Protein AF-K1YNL6-F1 (afdb_monomer_lite)

pLDDT: mean 72.02, std 17.26, range [32.19, 94.19]

Structure (mmCIF, N/CA/C/O backbone):
data_AF-K1YNL6-F1
#
_entry.id   AF-K1YNL6-F1
#
loop_
_atom_site.group_PDB
_atom_site.id
_atom_site.type_symbol
_atom_site.label_atom_id
_atom_site.label_alt_id
_atom_site.label_comp_id
_atom_site.label_asym_id
_atom_site.label_entity_id
_atom_site.label_seq_id
_atom_site.pdbx_PDB_ins_code
_atom_site.Cartn_x
_atom_site.Cartn_y
_atom_site.Cartn_z
_atom_site.occupancy
_atom_site.B_iso_or_equiv
_atom_site.auth_seq_id
_atom_site.auth_comp_id
_atom_site.auth_asym_id
_atom_site.auth_atom_id
_atom_site.pdbx_PDB_model_num
ATOM 1 N N . MET A 1 1 ? -36.267 8.708 81.535 1.00 55.34 1 MET A N 1
ATOM 2 C CA . MET A 1 1 ? -36.491 9.264 80.170 1.00 55.34 1 MET A CA 1
ATOM 3 C C . MET A 1 1 ? -35.240 9.442 79.281 1.00 55.34 1 MET A C 1
ATOM 5 O O . MET A 1 1 ? -35.407 9.469 78.069 1.00 55.34 1 MET A O 1
ATOM 9 N N . LYS A 1 2 ? -33.990 9.514 79.787 1.00 53.16 2 LYS A N 1
ATOM 10 C CA . LYS A 1 2 ? -32.785 9.765 78.945 1.00 53.16 2 LYS A CA 1
ATOM 11 C C . LYS A 1 2 ? -32.424 8.656 77.925 1.00 53.16 2 LYS A C 1
ATOM 13 O O . LYS A 1 2 ? -31.865 8.966 76.876 1.00 53.16 2 LYS A O 1
ATOM 18 N N . LYS A 1 3 ? -32.773 7.386 78.183 1.00 55.97 3 LYS A N 1
ATOM 19 C CA . LYS A 1 3 ? -32.445 6.229 77.311 1.00 55.97 3 LYS A CA 1
ATOM 20 C C . LYS A 1 3 ? -33.119 6.298 75.924 1.00 55.97 3 LYS A C 1
ATOM 22 O O . LYS A 1 3 ? -32.476 6.003 74.923 1.00 55.97 3 LYS A O 1
ATOM 27 N N . ASN A 1 4 ? -34.359 6.796 75.849 1.00 62.19 4 ASN A N 1
ATOM 28 C CA . ASN A 1 4 ? -35.110 6.912 74.588 1.00 62.19 4 ASN A CA 1
ATOM 29 C C . ASN A 1 4 ? -34.565 7.989 73.638 1.00 62.19 4 ASN A C 1
ATOM 31 O O . ASN A 1 4 ? -34.618 7.812 72.424 1.00 62.19 4 ASN A O 1
ATOM 35 N N . LYS A 1 5 ? -33.992 9.083 74.161 1.00 64.56 5 LYS A N 1
ATOM 36 C CA . LYS A 1 5 ? -33.363 10.123 73.325 1.00 64.56 5 LYS A CA 1
ATOM 37 C C . LYS A 1 5 ? -32.097 9.603 72.634 1.00 64.56 5 LYS A C 1
ATOM 39 O O . LYS A 1 5 ? -31.902 9.856 71.453 1.00 64.56 5 LYS A O 1
ATOM 44 N N . LYS A 1 6 ? -31.275 8.821 73.346 1.00 71.19 6 LYS A N 1
ATOM 45 C CA . LYS A 1 6 ? -30.021 8.255 72.815 1.00 71.19 6 LYS A CA 1
ATOM 46 C C . LYS A 1 6 ? -30.272 7.242 71.689 1.00 71.19 6 LYS A C 1
ATOM 48 O O . LYS A 1 6 ? -29.549 7.247 70.700 1.00 71.19 6 LYS A O 1
ATOM 53 N N . ASN A 1 7 ? -31.318 6.422 71.811 1.00 72.75 7 ASN A N 1
ATOM 54 C CA . ASN A 1 7 ? -31.692 5.453 70.775 1.00 72.75 7 ASN A CA 1
ATOM 55 C C . ASN A 1 7 ? -32.293 6.122 69.531 1.00 72.75 7 ASN A C 1
ATOM 57 O O . ASN A 1 7 ? -31.976 5.708 68.421 1.00 72.75 7 ASN A O 1
ATOM 61 N N . LYS A 1 8 ? -33.085 7.193 69.695 1.00 72.75 8 LYS A N 1
ATOM 62 C CA . LYS A 1 8 ? -33.591 7.986 68.560 1.00 72.75 8 LYS A CA 1
ATOM 63 C C . LYS A 1 8 ? -32.467 8.642 67.759 1.00 72.75 8 LYS A C 1
ATOM 65 O O . LYS A 1 8 ? -32.498 8.588 66.538 1.00 72.75 8 LYS A O 1
ATOM 70 N N . ILE A 1 9 ? -31.460 9.200 68.438 1.00 79.31 9 ILE A N 1
ATOM 71 C CA . ILE A 1 9 ? -30.296 9.803 67.771 1.00 79.31 9 ILE A CA 1
ATOM 72 C C . ILE A 1 9 ? -29.542 8.745 66.962 1.00 79.31 9 ILE A C 1
ATOM 74 O O . ILE A 1 9 ? -29.290 8.975 65.789 1.00 79.31 9 ILE A O 1
ATOM 78 N N . LYS A 1 10 ? -29.263 7.570 67.549 1.00 79.06 10 LYS A N 1
ATOM 79 C CA . LYS A 1 10 ? -28.587 6.460 66.853 1.00 79.06 10 LYS A CA 1
ATOM 80 C C . LYS A 1 10 ? -29.361 5.950 65.635 1.00 79.06 10 LYS A C 1
ATOM 82 O O . LYS A 1 10 ? -28.752 5.656 64.616 1.00 79.06 10 LYS A O 1
ATOM 87 N N . ALA A 1 11 ? -30.685 5.841 65.738 1.00 80.19 11 ALA A N 1
ATOM 88 C CA . ALA A 1 11 ? -31.527 5.427 64.617 1.00 80.19 11 ALA A CA 1
ATOM 89 C C . ALA A 1 11 ? -31.506 6.461 63.481 1.00 80.19 11 ALA A C 1
ATOM 91 O O . ALA A 1 11 ? -31.412 6.087 62.318 1.00 80.19 11 ALA A O 1
ATOM 92 N N . PHE A 1 12 ? -31.523 7.753 63.817 1.00 84.94 12 PHE A N 1
ATOM 93 C CA . PHE A 1 12 ? -31.420 8.832 62.836 1.00 84.94 12 PHE A CA 1
ATOM 94 C C . PHE A 1 12 ? -30.061 8.828 62.118 1.00 84.94 12 PHE A C 1
ATOM 96 O O . PHE A 1 12 ? -30.024 8.857 60.893 1.00 84.94 12 PHE A O 1
ATOM 103 N N . THR A 1 13 ? -28.955 8.662 62.858 1.00 87.69 13 THR A N 1
ATOM 104 C CA . THR A 1 13 ? -27.609 8.563 62.254 1.00 87.69 13 THR A CA 1
ATOM 105 C C . THR A 1 13 ? -27.465 7.323 61.373 1.00 87.69 13 THR A C 1
ATOM 107 O O . THR A 1 13 ? -26.790 7.368 60.350 1.00 87.69 13 THR A O 1
ATOM 110 N N . LEU A 1 14 ? -28.105 6.209 61.745 1.00 88.19 14 LEU A N 1
ATOM 111 C CA . LEU A 1 14 ? -28.111 4.993 60.931 1.00 88.19 14 LEU A CA 1
ATOM 112 C C . LEU A 1 14 ? -28.848 5.210 59.601 1.00 88.19 14 LEU A C 1
ATOM 114 O O . LEU A 1 14 ? -28.370 4.762 58.562 1.00 88.19 14 LEU A O 1
ATOM 118 N N . ILE A 1 15 ? -29.982 5.914 59.623 1.00 90.62 15 ILE A N 1
ATOM 119 C CA . ILE A 1 15 ? -30.746 6.243 58.413 1.00 90.62 15 ILE A CA 1
ATOM 120 C C . ILE A 1 15 ? -29.933 7.167 57.498 1.00 90.62 15 ILE A C 1
ATOM 122 O O . ILE A 1 15 ? -29.831 6.884 56.306 1.00 90.62 15 ILE A O 1
ATOM 126 N N . GLU A 1 16 ? -29.302 8.214 58.037 1.00 89.44 16 GLU A N 1
ATOM 127 C CA . GLU A 1 16 ? -28.423 9.103 57.259 1.00 89.44 16 GLU A CA 1
ATOM 128 C C . GLU A 1 16 ? -27.245 8.349 56.636 1.00 89.44 16 GLU A C 1
ATOM 130 O O . GLU A 1 16 ? -26.916 8.568 55.469 1.00 89.44 16 GLU A O 1
ATOM 135 N N . LEU A 1 17 ? -26.640 7.415 57.377 1.00 92.00 17 LEU A N 1
ATOM 136 C CA . LEU A 1 17 ? -25.549 6.589 56.869 1.00 92.00 17 LEU A CA 1
ATOM 137 C C . LEU A 1 17 ? -26.012 5.702 55.705 1.00 92.00 17 LEU A C 1
ATOM 139 O O . LEU A 1 17 ? -25.355 5.669 54.666 1.00 92.00 17 LEU A O 1
ATOM 143 N N . ILE A 1 18 ? -27.152 5.019 55.847 1.00 92.81 18 ILE A N 1
ATOM 144 C CA . ILE A 1 18 ? -27.717 4.167 54.789 1.00 92.81 18 ILE A CA 1
ATOM 145 C C . ILE A 1 18 ? -28.046 5.000 53.547 1.00 92.81 18 ILE A C 1
ATOM 147 O O . ILE A 1 18 ? -27.732 4.589 52.428 1.00 92.81 18 ILE A O 1
ATOM 151 N N . LEU A 1 19 ? -28.634 6.183 53.733 1.00 93.44 19 LEU A N 1
ATOM 152 C CA . LEU A 1 19 ? -28.977 7.085 52.637 1.00 93.44 19 LEU A CA 1
ATOM 153 C C . LEU A 1 19 ? -27.718 7.564 51.900 1.00 93.44 19 LEU A C 1
ATOM 155 O O . LEU A 1 19 ? -27.659 7.518 50.673 1.00 93.44 19 LEU A O 1
ATOM 159 N N . THR A 1 20 ? -26.679 7.927 52.652 1.00 92.56 20 THR A N 1
ATOM 160 C CA . THR A 1 20 ? -25.385 8.360 52.109 1.00 92.56 20 THR A CA 1
ATOM 161 C C . THR A 1 20 ? -24.720 7.244 51.306 1.00 92.56 20 THR A C 1
ATOM 163 O O . THR A 1 20 ? -24.346 7.453 50.154 1.00 92.56 20 THR A O 1
ATOM 166 N N . VAL A 1 21 ? -24.634 6.031 51.864 1.00 93.25 21 VAL A N 1
ATOM 167 C CA . VAL A 1 21 ? -24.068 4.863 51.166 1.00 93.25 21 VAL A CA 1
ATOM 168 C C . VAL A 1 21 ? -24.854 4.551 49.892 1.00 93.25 21 VAL A C 1
ATOM 170 O O . VAL A 1 21 ? -24.250 4.292 48.854 1.00 93.25 21 VAL A O 1
ATOM 173 N N . SER A 1 22 ? -26.185 4.643 49.933 1.00 90.69 22 SER A N 1
ATOM 174 C CA . SER A 1 22 ? -27.040 4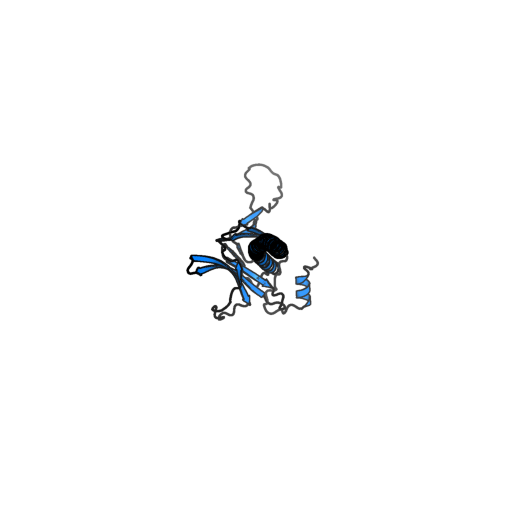.389 48.766 1.00 90.69 22 SER A CA 1
ATOM 175 C C . SER A 1 22 ? -26.755 5.369 47.624 1.00 90.69 22 SER A C 1
ATOM 177 O O . SER A 1 22 ? -26.610 4.950 46.476 1.00 90.69 22 SER A O 1
ATOM 179 N N . ILE A 1 23 ? -26.597 6.660 47.935 1.00 92.31 23 ILE A N 1
ATOM 180 C CA . ILE A 1 23 ? -26.229 7.684 46.945 1.00 92.31 23 ILE A CA 1
ATOM 181 C C . ILE A 1 23 ? -24.838 7.394 46.369 1.00 92.31 23 ILE A C 1
ATOM 183 O O . ILE A 1 23 ? -24.663 7.396 45.149 1.00 92.31 23 ILE A O 1
ATOM 187 N N . PHE A 1 24 ? -23.855 7.086 47.221 1.00 92.19 24 PHE A N 1
ATOM 188 C CA . PHE A 1 24 ? -22.495 6.786 46.769 1.00 92.19 24 PHE A CA 1
ATOM 189 C C . PHE A 1 24 ? -22.422 5.554 45.862 1.00 92.19 24 PHE A C 1
ATOM 191 O O . PHE A 1 24 ? -21.662 5.573 44.898 1.00 92.19 24 PHE A O 1
ATOM 198 N N . VAL A 1 25 ? -23.223 4.514 46.108 1.00 94.19 25 VAL A N 1
ATOM 199 C CA . VAL A 1 25 ? -23.273 3.322 45.243 1.00 94.19 25 VAL A CA 1
ATOM 200 C C . VAL A 1 25 ? -23.783 3.671 43.843 1.00 94.19 25 VAL A C 1
ATOM 202 O O . VAL A 1 25 ? -23.197 3.232 42.852 1.00 94.19 25 VAL A O 1
ATOM 205 N N . VAL A 1 26 ? -24.829 4.496 43.740 1.00 91.44 26 VAL A N 1
ATOM 206 C CA . VAL A 1 26 ? -25.361 4.938 42.440 1.00 91.44 26 VAL A CA 1
ATOM 207 C C . VAL A 1 26 ? -24.325 5.776 41.691 1.00 91.44 26 VAL A C 1
ATOM 209 O O . VAL A 1 26 ? -24.063 5.517 40.516 1.00 91.44 26 VAL A O 1
ATOM 212 N N . VAL A 1 27 ? -23.685 6.732 42.372 1.00 89.12 27 VAL A N 1
ATOM 213 C CA . VAL A 1 27 ? -22.640 7.581 41.777 1.00 89.12 27 VAL A CA 1
ATOM 214 C C . VAL A 1 27 ? -21.434 6.747 41.337 1.00 89.12 27 VAL A C 1
ATOM 216 O O . VAL A 1 27 ? -20.957 6.906 40.214 1.00 89.12 27 VAL A O 1
ATOM 219 N N . ALA A 1 28 ? -20.967 5.818 42.171 1.00 89.31 28 ALA A N 1
ATOM 220 C CA . ALA A 1 28 ? -19.853 4.933 41.843 1.00 89.31 28 ALA A CA 1
ATOM 221 C C . ALA A 1 28 ? -20.173 4.029 40.642 1.00 89.31 28 ALA A C 1
ATOM 223 O O . ALA A 1 28 ? -19.332 3.864 39.760 1.00 89.31 28 ALA A O 1
ATOM 224 N N . SER A 1 29 ? -21.396 3.497 40.568 1.00 88.81 29 SER A N 1
ATOM 225 C CA . SER A 1 29 ? -21.863 2.696 39.430 1.00 88.81 29 SER A CA 1
ATOM 226 C C . SER A 1 29 ? -21.928 3.519 38.138 1.00 88.81 29 SER A C 1
ATOM 228 O O . SER A 1 29 ? -21.457 3.076 37.088 1.00 88.81 29 SER A O 1
ATOM 230 N N . ALA A 1 30 ? -22.433 4.754 38.210 1.00 84.44 30 ALA A N 1
ATOM 231 C CA . ALA A 1 30 ? -22.472 5.668 37.071 1.00 84.44 30 ALA A CA 1
ATOM 232 C C . ALA A 1 30 ? -21.060 6.019 36.571 1.00 84.44 30 ALA A C 1
ATOM 234 O O . ALA A 1 30 ? -20.796 5.933 35.370 1.00 84.44 30 ALA A O 1
ATOM 235 N N . LEU A 1 31 ? -20.136 6.337 37.484 1.00 83.12 31 LEU A N 1
ATOM 236 C CA . LEU A 1 31 ? -18.732 6.593 37.155 1.00 83.12 31 LEU A CA 1
ATOM 237 C C . LEU A 1 31 ? -18.074 5.362 36.526 1.00 83.12 31 LEU A C 1
ATOM 239 O O . LEU A 1 31 ? -17.441 5.472 35.477 1.00 83.12 31 LEU A O 1
ATOM 243 N N . TYR A 1 32 ? -18.264 4.182 37.117 1.00 88.50 32 TYR A N 1
ATOM 244 C CA . TYR A 1 32 ? -17.724 2.933 36.584 1.00 88.50 32 TYR A CA 1
ATOM 245 C C . TYR A 1 32 ? -18.215 2.668 35.156 1.00 88.50 32 TYR A C 1
ATOM 247 O O . TYR A 1 32 ? -17.407 2.407 34.262 1.00 88.50 32 TYR A O 1
ATOM 255 N N . ASN A 1 33 ? -19.520 2.807 34.910 1.00 85.62 33 ASN A N 1
ATOM 256 C CA . ASN A 1 33 ? -20.102 2.642 33.579 1.00 85.62 33 ASN A CA 1
ATOM 257 C C . ASN A 1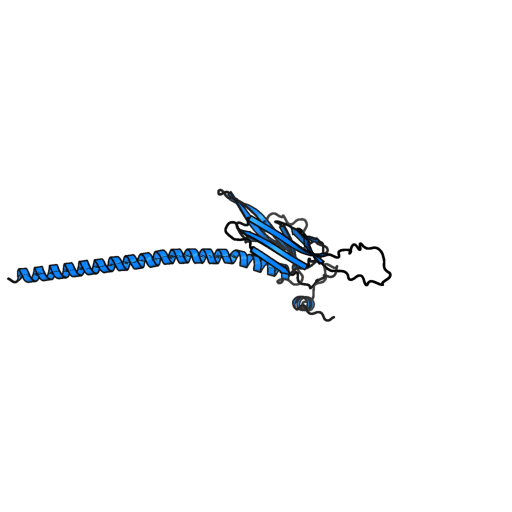 33 ? -19.583 3.680 32.580 1.00 85.62 33 ASN A C 1
ATOM 259 O O . ASN A 1 33 ? -19.321 3.333 31.425 1.00 85.62 33 ASN A O 1
ATOM 263 N N . PHE A 1 34 ? -19.386 4.927 33.013 1.00 81.38 34 PHE A N 1
ATOM 264 C CA . PHE A 1 34 ? -18.809 5.979 32.182 1.00 81.38 34 PHE A CA 1
ATOM 265 C C . PHE A 1 34 ? -17.379 5.630 31.750 1.00 81.38 34 PHE A C 1
ATOM 267 O O . PHE A 1 34 ? -17.080 5.640 30.556 1.00 81.38 34 PHE A O 1
ATOM 274 N N . PHE A 1 35 ? -16.511 5.222 32.682 1.00 80.62 35 PHE A N 1
ATOM 275 C CA . PHE A 1 35 ? -15.137 4.818 32.361 1.00 80.62 35 PHE A CA 1
ATOM 276 C C . PHE A 1 35 ? -15.074 3.536 31.529 1.00 80.62 35 PHE A C 1
ATOM 278 O O . PHE A 1 35 ? -14.287 3.448 30.584 1.00 80.62 35 PHE A O 1
ATOM 285 N N . TYR A 1 36 ? -15.913 2.545 31.833 1.00 84.75 36 TYR A N 1
ATOM 286 C CA . TYR A 1 36 ? -15.969 1.293 31.083 1.00 84.75 36 TYR A CA 1
ATOM 287 C C . TYR A 1 36 ? -16.408 1.521 29.630 1.00 84.75 36 TYR A C 1
ATOM 289 O O . TYR A 1 36 ? -15.780 1.020 28.691 1.00 84.75 36 TYR A O 1
ATOM 297 N N . THR A 1 37 ? -17.446 2.336 29.432 1.00 85.62 37 THR A N 1
ATOM 298 C CA . THR A 1 37 ? -17.934 2.718 28.100 1.00 85.62 37 THR A CA 1
ATOM 299 C C . THR A 1 37 ? -16.912 3.587 27.374 1.00 85.62 37 THR A C 1
ATOM 301 O O . THR A 1 37 ? -16.597 3.316 26.214 1.00 85.62 37 THR A O 1
ATOM 304 N N . GLY A 1 38 ? -16.315 4.561 28.068 1.00 78.69 38 GLY A N 1
ATOM 305 C CA . GLY A 1 38 ? -15.252 5.416 27.543 1.00 78.69 38 GLY A CA 1
ATOM 306 C C . GLY A 1 38 ? -14.050 4.613 27.048 1.00 78.69 38 GLY A C 1
ATOM 307 O O . GLY A 1 38 ? -13.605 4.812 25.921 1.00 78.69 38 GLY A O 1
ATOM 308 N N . LYS A 1 39 ? -13.588 3.616 27.814 1.00 82.50 39 LYS A N 1
ATOM 309 C CA . LYS A 1 39 ? -12.493 2.719 27.409 1.00 82.50 39 LYS A CA 1
ATOM 310 C C . LYS A 1 39 ? -12.833 1.912 26.153 1.00 82.50 39 LYS A C 1
ATOM 312 O O . LYS A 1 39 ? -11.983 1.759 25.278 1.00 82.50 39 LYS A O 1
ATOM 317 N N . LYS A 1 40 ? -14.069 1.413 26.027 1.00 79.31 40 LYS A N 1
ATOM 318 C CA . LYS A 1 40 ? -14.523 0.706 24.813 1.00 79.31 40 LYS A CA 1
ATOM 319 C C . LYS A 1 40 ? -14.595 1.624 23.594 1.00 79.31 40 LYS A C 1
ATOM 321 O O . LYS A 1 40 ? -14.243 1.204 22.496 1.00 79.31 40 LYS A O 1
ATOM 326 N N . VAL A 1 41 ? -15.067 2.857 23.763 1.00 74.81 41 VAL A N 1
ATOM 327 C CA . VAL A 1 41 ? -15.100 3.858 22.685 1.00 74.81 41 VAL A CA 1
ATOM 328 C C . VAL A 1 41 ? -13.680 4.234 22.267 1.00 74.81 41 VAL A C 1
ATOM 330 O O . VAL A 1 41 ? -13.380 4.189 21.079 1.00 74.81 41 VAL A O 1
ATOM 333 N N . TYR A 1 42 ? -12.794 4.500 23.228 1.00 74.38 42 TYR A N 1
ATOM 334 C CA . TYR A 1 42 ? -11.391 4.811 22.969 1.00 74.38 42 TYR A CA 1
ATOM 335 C C . TYR A 1 42 ? -10.691 3.692 22.191 1.00 74.38 42 TYR A C 1
ATOM 337 O O . TYR A 1 42 ? -10.078 3.960 21.164 1.00 74.38 42 TYR A O 1
ATOM 345 N N . LYS A 1 43 ? -10.862 2.429 22.605 1.00 75.25 43 LYS A N 1
ATOM 346 C CA . LYS A 1 43 ? -10.280 1.279 21.896 1.00 75.25 43 LYS A CA 1
ATOM 347 C C . LYS A 1 43 ? -10.775 1.178 20.447 1.00 75.25 43 LYS A C 1
ATOM 349 O O . LYS A 1 43 ? -9.978 0.950 19.546 1.00 75.25 43 LYS A O 1
ATOM 354 N N . ARG A 1 44 ? -12.073 1.412 20.207 1.00 70.00 44 ARG A N 1
ATOM 355 C CA . ARG A 1 44 ? -12.641 1.443 18.846 1.00 70.00 44 ARG A CA 1
ATOM 356 C C . ARG A 1 44 ? -12.081 2.592 18.007 1.00 70.00 44 ARG A C 1
ATOM 358 O O . ARG A 1 44 ? -11.801 2.387 16.833 1.00 70.00 44 ARG A O 1
ATOM 365 N N . LEU A 1 45 ? -11.906 3.777 18.593 1.00 70.31 45 LEU A N 1
ATOM 366 C CA . LEU A 1 45 ? -11.306 4.929 17.911 1.00 70.31 45 LEU A CA 1
ATOM 367 C C . LEU A 1 45 ? -9.827 4.694 17.587 1.00 70.31 45 LEU A C 1
ATOM 369 O O . LEU A 1 45 ? -9.381 5.047 16.500 1.00 70.31 45 LEU A O 1
ATOM 373 N N . GLU A 1 46 ? -9.078 4.061 18.488 1.00 72.62 46 GLU A N 1
ATOM 374 C CA . GLU A 1 46 ? -7.677 3.702 18.264 1.00 72.62 46 GLU A CA 1
ATOM 375 C C . GLU A 1 46 ? -7.535 2.655 17.147 1.00 72.62 46 GLU A C 1
ATOM 377 O O . GLU A 1 46 ? -6.701 2.803 16.254 1.00 72.62 46 GLU A O 1
ATOM 382 N N . GLU A 1 47 ? -8.380 1.620 17.148 1.00 69.19 47 GLU A N 1
ATOM 383 C CA . GLU A 1 47 ? -8.439 0.615 16.080 1.00 69.19 47 GLU A CA 1
ATOM 384 C C . GLU A 1 47 ? -8.854 1.239 14.739 1.00 69.19 47 GLU A C 1
ATOM 386 O O . GLU A 1 47 ? -8.258 0.927 13.709 1.00 69.19 47 GLU A O 1
ATOM 391 N N . PHE A 1 48 ? -9.815 2.167 14.742 1.00 61.72 48 PHE A N 1
ATOM 392 C CA . PHE A 1 48 ? -10.225 2.913 13.551 1.00 61.72 48 PHE A CA 1
ATOM 393 C C . PHE A 1 48 ? -9.095 3.806 13.012 1.00 61.72 48 PHE A C 1
ATOM 395 O O . PHE A 1 48 ? -8.812 3.793 11.814 1.00 61.72 48 PHE A O 1
ATOM 402 N N . GLY A 1 49 ? -8.390 4.523 13.893 1.00 60.25 49 GLY A N 1
ATOM 403 C CA . GLY A 1 49 ? -7.232 5.345 13.536 1.00 60.25 49 GLY A CA 1
ATOM 404 C C . GLY A 1 49 ? -6.084 4.520 12.951 1.00 60.25 49 GLY A C 1
ATOM 405 O O . GLY A 1 49 ? -5.532 4.884 11.913 1.00 60.25 49 GLY A O 1
ATOM 406 N N . LYS A 1 50 ? -5.775 3.361 13.549 1.00 61.56 50 LYS A N 1
ATOM 407 C CA . LYS A 1 50 ? -4.776 2.419 13.016 1.00 61.56 50 LYS A CA 1
ATOM 408 C C . LYS A 1 50 ? -5.188 1.871 11.651 1.00 61.56 50 LYS A C 1
ATOM 410 O O . LYS A 1 50 ? -4.383 1.923 10.725 1.00 61.56 50 LYS A O 1
ATOM 415 N N . LYS A 1 51 ? -6.442 1.434 11.486 1.00 58.34 51 LYS A N 1
ATOM 416 C CA . LYS A 1 51 ? -6.960 0.923 10.204 1.00 58.34 51 LYS A CA 1
ATOM 417 C C . LYS A 1 51 ? -6.914 1.978 9.094 1.00 58.34 51 LYS A C 1
ATOM 419 O O . LYS A 1 51 ? -6.537 1.641 7.974 1.00 58.34 51 LYS A O 1
ATOM 424 N N . ASN A 1 52 ? -7.227 3.243 9.378 1.00 63.81 52 ASN A N 1
ATOM 425 C CA . ASN A 1 52 ? -7.082 4.324 8.391 1.00 63.81 52 ASN A CA 1
ATOM 426 C C . ASN A 1 52 ? -5.621 4.727 8.142 1.00 63.81 52 ASN A C 1
ATOM 428 O O . ASN A 1 52 ? -5.309 5.242 7.071 1.00 63.81 52 ASN A O 1
ATOM 432 N N . SER A 1 53 ? -4.709 4.469 9.081 1.00 69.88 53 SER A N 1
ATOM 433 C CA . SER A 1 53 ? -3.283 4.743 8.884 1.00 69.88 53 SER A CA 1
ATOM 434 C C . SER A 1 53 ? -2.615 3.800 7.880 1.00 69.88 53 SER A C 1
ATOM 436 O O . SER A 1 53 ? -1.730 4.248 7.165 1.00 69.88 53 SER A O 1
ATOM 438 N N . GLU A 1 54 ? -3.038 2.533 7.771 1.00 78.88 54 GLU A N 1
ATOM 439 C CA . GLU A 1 54 ? -2.344 1.542 6.926 1.00 78.88 54 GLU A CA 1
ATOM 440 C C . GLU A 1 54 ? -2.461 1.868 5.430 1.00 78.88 54 GLU A C 1
ATOM 442 O O . GLU A 1 54 ? -1.450 1.933 4.736 1.00 78.88 54 GLU A O 1
ATOM 447 N N . ALA A 1 55 ? -3.677 2.151 4.954 1.00 78.69 55 ALA A N 1
ATOM 448 C CA . ALA A 1 55 ? -3.939 2.550 3.569 1.00 78.69 55 ALA A CA 1
ATOM 449 C C . ALA A 1 55 ? -3.240 3.861 3.194 1.00 78.69 55 ALA A C 1
ATOM 451 O O . ALA A 1 55 ? -2.571 3.951 2.166 1.00 78.69 55 ALA A O 1
ATOM 452 N N . ASN A 1 56 ? -3.322 4.859 4.076 1.00 79.50 56 ASN A N 1
ATOM 453 C CA . ASN A 1 56 ? -2.653 6.139 3.871 1.00 79.50 56 ASN A CA 1
ATOM 454 C C . ASN A 1 56 ? -1.125 6.005 3.896 1.00 79.50 56 ASN A C 1
ATOM 456 O O . ASN A 1 56 ? -0.444 6.628 3.085 1.00 79.50 56 ASN A O 1
ATOM 460 N N . ASN A 1 57 ? -0.577 5.180 4.791 1.00 84.62 57 ASN A N 1
ATOM 461 C CA . ASN A 1 57 ? 0.855 4.904 4.851 1.00 84.62 57 ASN A CA 1
ATOM 462 C C . ASN A 1 57 ? 1.329 4.175 3.589 1.00 84.62 57 ASN A C 1
ATOM 464 O O . ASN A 1 57 ? 2.330 4.568 2.995 1.00 84.62 57 ASN A O 1
ATOM 468 N N . PHE A 1 58 ? 0.583 3.161 3.140 1.00 88.12 58 PHE A N 1
ATOM 469 C CA . PHE A 1 58 ? 0.839 2.502 1.865 1.00 88.12 58 PHE A CA 1
ATOM 470 C C . PHE A 1 58 ? 0.848 3.514 0.716 1.00 88.12 58 PHE A C 1
ATOM 472 O O . PHE A 1 58 ? 1.828 3.569 -0.022 1.00 88.12 58 PHE A O 1
ATOM 479 N N . TYR A 1 59 ? -0.195 4.339 0.593 1.00 85.44 59 TYR A N 1
ATOM 480 C CA . TYR A 1 59 ? -0.307 5.314 -0.489 1.00 85.44 59 TYR A CA 1
ATOM 481 C C . TYR A 1 59 ? 0.838 6.327 -0.454 1.00 85.44 59 TYR A C 1
ATOM 483 O O . TYR A 1 59 ? 1.440 6.612 -1.485 1.00 85.44 59 TYR A O 1
ATOM 491 N N . TRP A 1 60 ? 1.204 6.820 0.730 1.00 84.19 60 TRP A N 1
ATOM 492 C CA . TRP A 1 60 ? 2.324 7.743 0.886 1.00 84.19 60 TRP A CA 1
ATOM 493 C C . TRP A 1 60 ? 3.662 7.116 0.465 1.00 84.19 60 TRP A C 1
ATOM 495 O O . TRP A 1 60 ? 4.437 7.746 -0.256 1.00 84.19 60 TRP A O 1
ATOM 505 N N . ILE A 1 61 ? 3.920 5.863 0.858 1.00 89.06 61 ILE A N 1
ATOM 506 C CA . ILE A 1 61 ? 5.124 5.118 0.455 1.00 89.06 61 ILE A CA 1
ATOM 507 C C . ILE A 1 61 ? 5.128 4.867 -1.058 1.00 89.06 61 ILE A C 1
ATOM 509 O O . ILE A 1 61 ? 6.139 5.109 -1.717 1.00 89.06 61 ILE A O 1
ATOM 513 N N . PHE A 1 62 ? 3.997 4.437 -1.613 1.00 89.75 62 PHE A N 1
ATOM 514 C CA . PHE A 1 62 ? 3.831 4.186 -3.041 1.00 89.75 62 PHE A CA 1
ATOM 515 C C . PHE A 1 62 ? 4.054 5.456 -3.871 1.00 89.75 62 PHE A C 1
ATOM 517 O O . PHE A 1 62 ? 4.873 5.458 -4.789 1.00 89.75 62 PHE A O 1
ATOM 524 N N . LYS A 1 63 ? 3.415 6.568 -3.490 1.00 86.06 63 LYS A N 1
ATOM 525 C CA . LYS A 1 63 ? 3.588 7.886 -4.116 1.00 86.06 63 LYS A CA 1
ATOM 526 C C . LYS A 1 63 ? 5.040 8.343 -4.073 1.00 86.06 63 LYS A C 1
ATOM 528 O O . LYS A 1 63 ? 5.569 8.821 -5.078 1.00 86.06 63 LYS A O 1
ATOM 533 N N . ARG A 1 64 ? 5.698 8.202 -2.918 1.00 86.56 64 ARG A N 1
ATOM 534 C CA . ARG A 1 64 ? 7.119 8.531 -2.758 1.00 86.56 64 ARG A CA 1
ATOM 535 C C . ARG A 1 64 ? 7.971 7.728 -3.736 1.00 86.56 64 ARG A C 1
ATOM 537 O O . ARG A 1 64 ? 8.863 8.292 -4.359 1.00 86.56 64 ARG A O 1
ATOM 544 N N . ASP A 1 65 ? 7.717 6.435 -3.873 1.00 89.44 65 ASP A N 1
ATOM 545 C CA . ASP A 1 65 ? 8.502 5.580 -4.757 1.00 89.44 65 ASP A CA 1
ATOM 546 C C . ASP A 1 65 ? 8.255 5.893 -6.242 1.00 89.44 65 ASP A C 1
ATOM 548 O O . ASP A 1 65 ? 9.223 6.027 -6.987 1.00 89.44 65 ASP A O 1
ATOM 552 N N . ILE A 1 66 ? 7.000 6.105 -6.662 1.00 86.06 66 ILE A N 1
ATOM 553 C CA . ILE A 1 66 ? 6.672 6.552 -8.032 1.00 86.06 66 ILE A CA 1
ATOM 554 C C . ILE A 1 66 ? 7.319 7.900 -8.347 1.00 86.06 66 ILE A C 1
ATOM 556 O O . ILE A 1 66 ? 7.808 8.115 -9.450 1.00 86.06 66 ILE A O 1
ATOM 560 N N . SER A 1 67 ? 7.360 8.815 -7.381 1.00 81.94 67 SER A N 1
ATOM 561 C CA . SER A 1 67 ? 7.954 10.140 -7.595 1.00 81.94 67 SER A CA 1
ATOM 562 C C . SER A 1 67 ? 9.465 10.083 -7.846 1.00 81.94 67 SER A C 1
ATOM 564 O O . SER A 1 67 ? 10.010 11.004 -8.444 1.00 81.94 67 SER A O 1
ATOM 566 N N . ASN A 1 68 ? 10.145 9.021 -7.398 1.00 83.00 68 ASN A N 1
ATOM 567 C CA . ASN A 1 68 ? 11.593 8.832 -7.564 1.00 83.00 68 ASN A CA 1
ATOM 568 C C . ASN A 1 68 ? 11.934 7.813 -8.658 1.00 83.00 68 ASN A C 1
ATOM 570 O O . ASN A 1 68 ? 13.045 7.277 -8.691 1.00 83.00 68 ASN A O 1
ATOM 574 N N . ILE A 1 69 ? 10.970 7.497 -9.516 1.00 84.31 69 ILE A N 1
ATOM 575 C CA . ILE A 1 69 ? 11.118 6.483 -10.546 1.00 84.31 69 ILE A CA 1
ATOM 576 C C . ILE A 1 69 ? 12.092 6.922 -11.644 1.00 84.31 69 ILE A C 1
ATOM 578 O O . ILE A 1 69 ? 12.150 8.093 -12.015 1.00 84.31 69 ILE A O 1
ATOM 582 N N . VAL A 1 70 ? 12.865 5.976 -12.173 1.00 82.56 70 VAL A N 1
ATOM 583 C CA . VAL A 1 70 ? 13.870 6.218 -13.215 1.00 82.56 70 VAL A CA 1
ATOM 584 C C . VAL A 1 70 ? 13.872 5.094 -14.247 1.00 82.56 70 VAL A C 1
ATOM 586 O O . VAL A 1 70 ? 13.615 3.935 -13.920 1.00 82.56 70 VAL A O 1
ATOM 589 N N . LEU A 1 71 ? 14.196 5.421 -15.499 1.00 79.44 71 LEU A N 1
ATOM 590 C CA . LEU A 1 71 ? 14.523 4.416 -16.508 1.00 79.44 71 LEU A CA 1
ATOM 591 C C . LEU A 1 71 ? 16.005 4.071 -16.356 1.00 79.44 71 LEU A C 1
ATOM 593 O O . LEU A 1 71 ? 16.862 4.951 -16.374 1.00 79.44 71 LEU A O 1
ATOM 597 N N . TRP A 1 72 ? 16.320 2.791 -16.177 1.00 74.75 72 TRP A N 1
ATOM 598 C CA . TRP A 1 72 ? 17.689 2.343 -15.929 1.00 74.75 72 TRP A CA 1
ATOM 599 C C . TRP A 1 72 ? 18.080 1.239 -16.901 1.00 74.75 72 TRP A C 1
ATOM 601 O O . TRP A 1 72 ? 17.380 0.235 -16.986 1.00 74.75 72 TRP A O 1
ATOM 611 N N . ASN A 1 73 ? 19.205 1.406 -17.607 1.00 68.44 73 ASN A N 1
ATOM 612 C CA . ASN A 1 73 ? 19.922 0.377 -18.378 1.00 68.44 73 ASN A CA 1
ATOM 613 C C . ASN A 1 73 ? 19.037 -0.640 -19.130 1.00 68.44 73 ASN A C 1
ATOM 615 O O . ASN A 1 73 ? 19.287 -1.842 -19.063 1.00 68.44 73 ASN A O 1
ATOM 619 N N . ASN A 1 74 ? 18.013 -0.174 -19.854 1.00 66.81 74 ASN A N 1
ATOM 620 C CA . ASN A 1 74 ? 17.074 -1.013 -20.613 1.00 66.81 74 ASN A CA 1
ATOM 621 C C . ASN A 1 74 ? 16.244 -2.020 -19.794 1.00 66.81 74 ASN A C 1
ATOM 623 O O . ASN A 1 74 ? 15.633 -2.910 -20.393 1.00 66.81 74 ASN A O 1
ATOM 627 N N . TYR A 1 75 ? 16.193 -1.909 -18.468 1.00 73.00 75 TYR A N 1
ATOM 628 C CA . TYR A 1 75 ? 15.280 -2.719 -17.672 1.00 73.00 75 TYR A CA 1
ATOM 629 C C . TYR A 1 75 ? 13.836 -2.273 -17.923 1.00 73.00 75 TYR A C 1
ATOM 631 O O . TYR A 1 75 ? 13.523 -1.083 -17.859 1.00 73.00 75 TYR A O 1
ATOM 639 N N . THR A 1 76 ? 12.961 -3.236 -18.211 1.00 80.19 76 THR A N 1
ATOM 640 C CA . THR A 1 76 ? 11.522 -2.996 -18.341 1.00 80.19 76 THR A CA 1
ATOM 641 C C . THR A 1 76 ? 10.927 -2.657 -16.984 1.00 80.19 76 THR A C 1
ATOM 643 O O . THR A 1 76 ? 11.409 -3.115 -15.948 1.00 80.19 76 THR A O 1
ATOM 646 N N . MET A 1 77 ? 9.885 -1.841 -16.985 1.00 85.25 77 MET A N 1
ATOM 647 C CA . MET A 1 77 ? 8.955 -1.744 -15.866 1.00 85.25 77 MET A CA 1
ATOM 648 C C . MET A 1 77 ? 7.814 -2.718 -16.122 1.00 85.25 77 MET A C 1
ATOM 650 O O . MET A 1 77 ? 7.409 -2.843 -17.274 1.00 85.25 77 MET A O 1
ATOM 654 N N . ALA A 1 78 ? 7.275 -3.357 -15.082 1.00 87.56 78 ALA A N 1
ATOM 655 C CA . ALA A 1 78 ? 6.017 -4.082 -15.220 1.00 87.56 78 ALA A CA 1
ATOM 656 C C . ALA A 1 78 ? 4.987 -3.601 -14.205 1.00 87.56 78 ALA A C 1
ATOM 658 O O . ALA A 1 78 ? 5.260 -3.533 -13.004 1.00 87.56 78 ALA A O 1
ATOM 659 N N . LEU A 1 79 ? 3.794 -3.299 -14.706 1.00 87.69 79 LEU A N 1
ATOM 660 C CA . LEU A 1 79 ? 2.619 -2.972 -13.915 1.00 87.69 79 LEU A CA 1
ATOM 661 C C . LEU A 1 79 ? 1.525 -3.969 -14.293 1.00 87.69 79 LEU A C 1
ATOM 663 O O . LEU A 1 79 ? 0.956 -3.862 -15.378 1.00 87.69 79 LEU A O 1
ATOM 667 N N . LYS A 1 80 ? 1.266 -4.961 -13.437 1.00 88.06 80 LYS A N 1
ATOM 668 C CA . LYS A 1 80 ? 0.257 -6.004 -13.664 1.00 88.06 80 LYS A CA 1
ATOM 669 C C . LYS A 1 80 ? -0.583 -6.209 -12.406 1.00 88.06 80 LYS A C 1
ATOM 671 O O . LYS A 1 80 ? -0.209 -5.798 -11.309 1.00 88.06 80 LYS A O 1
ATOM 676 N N . ALA A 1 81 ? -1.742 -6.842 -12.550 1.00 86.00 81 ALA A N 1
ATOM 677 C CA . ALA A 1 81 ? -2.569 -7.197 -11.399 1.00 86.00 81 ALA A CA 1
ATOM 678 C C . ALA A 1 81 ? -1.776 -8.078 -10.416 1.00 86.00 81 ALA A C 1
ATOM 680 O O . ALA A 1 81 ? -1.183 -9.082 -10.809 1.00 86.00 81 ALA A O 1
ATOM 681 N N . GLY A 1 82 ? -1.754 -7.699 -9.137 1.00 85.50 82 GLY A N 1
ATOM 682 C CA . GLY A 1 82 ? -1.044 -8.432 -8.087 1.00 85.50 82 GLY A CA 1
ATOM 683 C C . GLY A 1 82 ? 0.473 -8.214 -8.017 1.00 85.50 82 GLY A C 1
ATOM 684 O O . GLY A 1 82 ? 1.048 -8.490 -6.966 1.00 85.50 82 GLY A O 1
ATOM 685 N N . GLU A 1 83 ? 1.125 -7.697 -9.061 1.00 88.69 83 GLU A N 1
ATOM 686 C CA . GLU A 1 83 ? 2.576 -7.478 -9.075 1.00 88.69 83 GLU A CA 1
ATOM 687 C C . GLU A 1 83 ? 2.965 -6.219 -9.854 1.00 88.69 83 GLU A C 1
ATOM 689 O O . GLU A 1 83 ? 2.646 -6.038 -11.029 1.00 88.69 83 GLU A O 1
ATOM 694 N N . ILE A 1 84 ? 3.736 -5.367 -9.189 1.00 90.62 84 ILE A N 1
ATOM 695 C CA . ILE A 1 84 ? 4.366 -4.189 -9.764 1.00 90.62 84 ILE A CA 1
ATOM 696 C C . ILE A 1 84 ? 5.850 -4.245 -9.501 1.00 90.62 84 ILE A C 1
ATOM 698 O O . ILE A 1 84 ? 6.264 -4.516 -8.375 1.00 90.62 84 ILE A O 1
ATOM 702 N N . TYR A 1 85 ? 6.643 -3.844 -10.487 1.00 90.81 85 TYR A N 1
ATOM 703 C CA . TYR A 1 85 ? 8.006 -3.443 -10.211 1.00 90.81 85 TYR A CA 1
ATOM 704 C C . TYR A 1 85 ? 8.484 -2.302 -11.095 1.00 90.81 85 TYR A C 1
ATOM 706 O O . TYR A 1 85 ? 8.161 -2.209 -12.279 1.00 90.81 85 TYR A O 1
ATOM 714 N N . PHE A 1 86 ? 9.316 -1.452 -10.506 1.00 89.75 86 PHE A N 1
ATOM 715 C CA . PHE A 1 86 ? 9.968 -0.344 -11.188 1.00 89.75 86 PHE A CA 1
ATOM 716 C C . PHE A 1 86 ? 11.292 0.017 -10.517 1.00 89.75 86 PHE A C 1
ATOM 718 O O . PHE A 1 86 ? 11.625 -0.471 -9.436 1.00 89.75 86 PHE A O 1
ATOM 725 N N . HIS A 1 87 ? 12.068 0.868 -11.180 1.00 88.19 87 HIS A N 1
ATOM 726 C CA . HIS A 1 87 ? 13.375 1.301 -10.709 1.00 88.19 87 HIS A CA 1
ATOM 727 C C . HIS A 1 87 ? 13.273 2.700 -10.120 1.00 88.19 87 HIS A C 1
ATOM 729 O O . HIS A 1 87 ? 12.618 3.561 -10.698 1.00 88.19 87 HIS A O 1
ATOM 735 N N . VAL A 1 88 ? 13.916 2.922 -8.979 1.00 87.38 88 VAL A N 1
ATOM 736 C CA . VAL A 1 88 ? 13.926 4.202 -8.269 1.00 87.38 88 VAL A CA 1
ATOM 737 C C . VAL A 1 88 ? 15.348 4.651 -7.986 1.00 87.38 88 VAL A C 1
ATOM 739 O O . VAL A 1 88 ? 16.233 3.829 -7.722 1.00 87.38 88 VAL A O 1
ATOM 742 N N . LEU A 1 89 ? 15.559 5.963 -8.001 1.00 83.31 89 LEU A N 1
ATOM 743 C CA . LEU A 1 89 ? 16.796 6.568 -7.531 1.00 83.31 89 LEU A CA 1
ATOM 744 C C . LEU A 1 89 ? 16.832 6.538 -5.997 1.00 83.31 89 LEU A C 1
ATOM 746 O O . LEU A 1 89 ? 15.875 6.934 -5.330 1.00 83.31 89 LEU A O 1
ATOM 750 N N . ASP A 1 90 ? 17.934 6.061 -5.422 1.00 78.75 90 ASP A N 1
ATOM 751 C CA . ASP A 1 90 ? 18.118 6.079 -3.977 1.00 78.75 90 ASP A CA 1
ATOM 752 C C . ASP A 1 90 ? 18.446 7.499 -3.499 1.00 78.75 90 ASP A C 1
ATOM 754 O O . ASP A 1 90 ? 19.521 8.036 -3.757 1.00 78.75 90 ASP A O 1
ATOM 758 N N . ASN A 1 91 ? 17.530 8.096 -2.738 1.00 66.88 91 ASN A N 1
ATOM 759 C CA . ASN A 1 91 ? 17.711 9.434 -2.175 1.00 66.88 91 ASN A CA 1
ATOM 760 C C . ASN A 1 91 ? 18.857 9.524 -1.157 1.00 66.88 91 ASN A C 1
ATOM 762 O O . ASN A 1 91 ? 19.321 10.624 -0.863 1.00 66.88 91 ASN A O 1
ATOM 766 N N . THR A 1 92 ? 19.294 8.393 -0.595 1.00 66.50 92 THR A N 1
ATOM 767 C CA . THR A 1 92 ? 20.340 8.360 0.440 1.00 66.50 92 THR A CA 1
ATOM 768 C C . THR A 1 92 ? 21.741 8.146 -0.115 1.00 66.50 92 THR A C 1
ATOM 770 O O . THR A 1 92 ? 22.718 8.457 0.565 1.00 66.50 92 THR A O 1
ATOM 773 N N . SER A 1 93 ? 21.870 7.635 -1.342 1.00 61.09 93 SER A N 1
ATOM 774 C CA . SER A 1 93 ? 23.168 7.340 -1.935 1.00 61.09 93 SER A CA 1
ATOM 775 C C . SER A 1 93 ? 23.247 7.841 -3.375 1.00 61.09 93 SER A C 1
ATOM 777 O O . SER A 1 93 ? 22.509 7.405 -4.253 1.00 61.09 93 SER A O 1
ATOM 779 N N . LEU A 1 94 ? 24.169 8.783 -3.604 1.00 60.78 94 LEU A N 1
ATOM 780 C CA . LEU A 1 94 ? 24.394 9.435 -4.896 1.00 60.78 94 LEU A CA 1
ATOM 781 C C . LEU A 1 94 ? 24.525 8.398 -6.023 1.00 60.78 94 LEU A C 1
ATOM 783 O O . LEU A 1 94 ? 25.492 7.636 -6.070 1.00 60.78 94 LEU A O 1
ATOM 787 N N . GLY A 1 95 ? 23.540 8.385 -6.924 1.00 65.56 95 GLY A N 1
ATOM 788 C CA . GLY A 1 95 ? 23.570 7.614 -8.168 1.00 65.56 95 GLY A CA 1
ATOM 789 C C . GLY A 1 95 ? 23.317 6.109 -8.046 1.00 65.56 95 GLY A C 1
ATOM 790 O O . GLY A 1 95 ? 23.538 5.399 -9.025 1.00 65.56 95 GLY A O 1
ATOM 791 N N . LYS A 1 96 ? 22.860 5.587 -6.897 1.00 76.00 96 LYS A N 1
ATOM 792 C CA . LYS A 1 96 ? 22.439 4.177 -6.826 1.00 76.00 96 LYS A CA 1
ATOM 793 C C . LYS A 1 96 ? 20.980 4.031 -7.234 1.00 76.00 96 LYS A C 1
ATOM 795 O O . LYS A 1 96 ? 20.114 4.750 -6.745 1.00 76.00 96 LYS A O 1
ATOM 800 N N . VAL A 1 97 ? 20.711 3.050 -8.089 1.00 79.94 97 VAL A N 1
ATOM 801 C CA . VAL A 1 97 ? 19.353 2.673 -8.482 1.00 79.94 97 VAL A CA 1
ATOM 802 C C . VAL A 1 97 ? 18.950 1.387 -7.771 1.00 79.94 97 VAL A C 1
ATOM 804 O O . VAL A 1 97 ? 19.718 0.423 -7.688 1.00 79.94 97 VAL A O 1
ATOM 807 N N . LYS A 1 98 ? 17.728 1.380 -7.246 1.00 86.25 98 LYS A N 1
ATOM 808 C CA . LYS A 1 98 ? 17.090 0.215 -6.635 1.00 86.25 98 LYS A CA 1
ATOM 809 C C . LYS A 1 98 ? 15.900 -0.208 -7.478 1.00 86.25 98 LYS A C 1
ATOM 811 O O . LYS A 1 98 ? 15.227 0.627 -8.069 1.00 86.25 98 LYS A O 1
ATOM 816 N N . ARG A 1 99 ? 15.608 -1.500 -7.501 1.00 87.50 99 ARG A N 1
ATOM 817 C CA . ARG A 1 99 ? 14.324 -2.029 -7.953 1.00 87.50 99 ARG A CA 1
ATOM 818 C C . ARG A 1 99 ? 13.394 -2.135 -6.751 1.00 87.50 99 ARG A C 1
ATOM 820 O O . ARG A 1 99 ? 13.790 -2.675 -5.720 1.00 87.50 99 ARG A O 1
ATOM 827 N N . ILE A 1 100 ? 12.179 -1.632 -6.894 1.00 90.12 100 ILE A N 1
ATOM 828 C CA . ILE A 1 100 ? 11.110 -1.788 -5.915 1.00 90.12 100 ILE A CA 1
ATOM 829 C C . ILE A 1 100 ? 10.078 -2.729 -6.511 1.00 90.12 100 ILE A C 1
ATOM 831 O O . ILE A 1 100 ? 9.600 -2.474 -7.613 1.00 90.12 100 ILE A O 1
ATOM 835 N N . ASP A 1 101 ? 9.741 -3.790 -5.784 1.00 91.44 101 ASP A N 1
ATOM 836 C CA . ASP A 1 101 ? 8.617 -4.661 -6.108 1.00 91.44 101 ASP A CA 1
ATOM 837 C C . ASP A 1 101 ? 7.482 -4.431 -5.105 1.00 91.44 101 ASP A C 1
ATOM 839 O O . ASP A 1 101 ? 7.720 -4.389 -3.896 1.00 91.44 101 ASP A O 1
ATOM 843 N N . TYR A 1 102 ? 6.251 -4.338 -5.596 1.00 92.38 102 TYR A N 1
ATOM 844 C CA . TYR A 1 102 ? 5.029 -4.436 -4.807 1.00 92.38 102 TYR A CA 1
ATOM 845 C C . TYR A 1 102 ? 4.299 -5.709 -5.219 1.00 92.38 102 TYR A C 1
ATOM 847 O O . TYR A 1 102 ? 3.903 -5.842 -6.374 1.00 92.38 102 TYR A O 1
ATOM 855 N N . VAL A 1 103 ? 4.124 -6.644 -4.289 1.00 91.19 103 VAL A N 1
ATOM 856 C CA . VAL A 1 103 ? 3.587 -7.977 -4.591 1.00 91.19 103 VAL A CA 1
ATOM 857 C C . VAL A 1 103 ? 2.452 -8.316 -3.637 1.00 91.19 103 VAL A C 1
ATOM 859 O O . VAL A 1 103 ? 2.594 -8.180 -2.421 1.00 91.19 103 VAL A O 1
ATOM 862 N N . LEU A 1 104 ? 1.342 -8.806 -4.183 1.00 90.56 104 LEU A N 1
ATOM 863 C CA . LEU A 1 104 ? 0.257 -9.411 -3.424 1.00 90.56 104 LEU A CA 1
ATOM 864 C C . LEU A 1 104 ? 0.634 -10.857 -3.082 1.00 90.56 104 LEU A C 1
ATOM 866 O O . LEU A 1 104 ? 0.628 -11.734 -3.946 1.00 90.56 104 LEU A O 1
ATOM 870 N N . ARG A 1 105 ? 0.972 -11.119 -1.819 1.00 88.25 105 ARG A N 1
ATOM 871 C CA . ARG A 1 105 ? 1.352 -12.453 -1.339 1.00 88.25 105 ARG A CA 1
ATOM 872 C C . ARG A 1 105 ? 0.259 -13.093 -0.508 1.00 88.25 105 ARG A C 1
ATOM 874 O O . ARG A 1 105 ? -0.346 -12.458 0.350 1.00 88.25 105 ARG A O 1
ATOM 881 N N . GLU A 1 106 ? 0.058 -14.387 -0.724 1.00 86.31 106 GLU A N 1
ATOM 882 C CA . GLU A 1 106 ? -0.792 -15.212 0.128 1.00 86.31 106 GLU A CA 1
ATOM 883 C C . GLU A 1 106 ? -0.030 -15.664 1.377 1.00 86.31 106 GLU A C 1
ATOM 885 O O . GLU A 1 106 ? 1.057 -16.240 1.291 1.00 86.31 106 GLU A O 1
ATOM 890 N N . ARG A 1 107 ? -0.631 -15.441 2.545 1.00 80.25 107 ARG A N 1
ATOM 891 C CA . ARG A 1 107 ? -0.207 -15.984 3.831 1.00 80.25 107 ARG A CA 1
ATOM 892 C C . ARG A 1 107 ? -1.259 -16.936 4.376 1.00 80.25 107 ARG A C 1
ATOM 894 O O . ARG A 1 107 ? -2.464 -16.697 4.293 1.00 80.25 107 ARG A O 1
ATOM 901 N N . TYR A 1 108 ? -0.766 -18.031 4.935 1.00 78.56 108 TYR A N 1
ATOM 902 C CA . TYR A 1 108 ? -1.571 -19.121 5.457 1.00 78.56 108 TYR A CA 1
ATOM 903 C C . TYR A 1 108 ? -1.583 -19.033 6.979 1.00 78.56 108 TYR A C 1
ATOM 905 O O . TYR A 1 108 ? -0.529 -19.083 7.612 1.00 78.56 108 TYR A O 1
ATOM 913 N N . PHE A 1 109 ? -2.775 -18.897 7.550 1.00 74.44 109 PHE A N 1
ATOM 914 C CA . PHE A 1 109 ? -3.016 -18.968 8.985 1.00 74.44 109 PHE A CA 1
ATOM 915 C C . PHE A 1 109 ? -3.934 -20.155 9.281 1.00 74.44 109 PHE A C 1
ATOM 917 O O . PHE A 1 109 ? -4.659 -20.621 8.402 1.00 74.44 109 PHE A O 1
ATOM 924 N N . GLU A 1 110 ? -3.958 -20.615 10.532 1.00 74.69 110 GLU A N 1
ATOM 925 C CA . GLU A 1 110 ? -4.913 -21.644 10.979 1.00 74.69 110 GLU A CA 1
ATOM 926 C C . GLU A 1 110 ? -6.374 -21.227 10.727 1.00 74.69 110 GLU A C 1
ATOM 928 O O . GLU A 1 110 ? -7.233 -22.067 10.481 1.00 74.69 110 GLU A O 1
ATOM 933 N N . SER A 1 111 ? -6.647 -19.918 10.725 1.00 72.00 111 SER A N 1
ATOM 934 C CA . SER A 1 111 ? -7.960 -19.319 10.471 1.00 72.00 111 SER A CA 1
ATOM 935 C C . SER A 1 111 ? -8.311 -19.128 8.988 1.00 72.00 111 SER A C 1
ATOM 937 O O . SER A 1 111 ? -9.423 -18.691 8.691 1.00 72.00 111 SER A O 1
ATOM 939 N N . GLY A 1 112 ? -7.403 -19.438 8.053 1.00 77.50 112 GLY A N 1
ATOM 940 C CA . GLY A 1 112 ? -7.645 -19.341 6.611 1.00 77.50 112 GLY A CA 1
ATOM 941 C C . GLY A 1 112 ? -6.523 -18.670 5.815 1.00 77.50 112 GLY A C 1
ATOM 942 O O . GLY A 1 112 ? -5.435 -18.383 6.320 1.00 77.50 112 GLY A O 1
ATOM 943 N N . LYS A 1 113 ? -6.793 -18.431 4.526 1.00 81.94 113 LYS A N 1
ATOM 944 C CA . LYS A 1 113 ? -5.875 -17.734 3.614 1.00 81.94 113 LYS A CA 1
ATOM 945 C C . LYS A 1 113 ? -6.120 -16.231 3.664 1.00 81.94 113 LYS A C 1
ATOM 947 O O . LYS A 1 113 ? -7.258 -15.789 3.520 1.00 81.94 113 LYS A O 1
ATOM 952 N N . VAL A 1 114 ? -5.051 -15.459 3.805 1.00 84.38 114 VAL A N 1
ATOM 953 C CA . VAL A 1 114 ? -5.077 -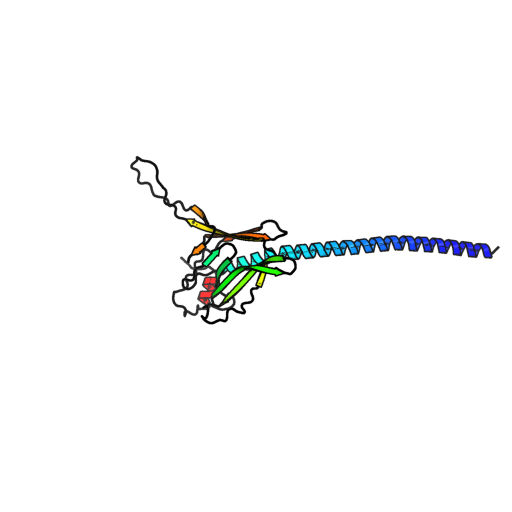13.993 3.767 1.00 84.38 114 VAL A CA 1
ATOM 954 C C . VAL A 1 114 ? -4.101 -13.520 2.697 1.00 84.38 114 VAL A C 1
ATOM 956 O O . VAL A 1 114 ? -3.065 -14.142 2.484 1.00 84.38 114 VAL A O 1
ATOM 959 N N . LYS A 1 115 ? -4.432 -12.440 1.997 1.00 88.44 115 LYS A N 1
ATOM 960 C CA . LYS A 1 115 ? -3.573 -11.824 0.983 1.00 88.44 115 LYS A CA 1
ATOM 961 C C . LYS A 1 115 ? -3.083 -10.477 1.488 1.00 88.44 115 LYS A C 1
ATOM 963 O O . LYS A 1 115 ? -3.888 -9.672 1.940 1.00 88.44 115 LYS A O 1
ATOM 968 N N . ASP A 1 116 ? -1.785 -10.228 1.402 1.00 89.94 116 ASP A N 1
ATOM 969 C CA . ASP A 1 116 ? -1.152 -9.013 1.906 1.00 8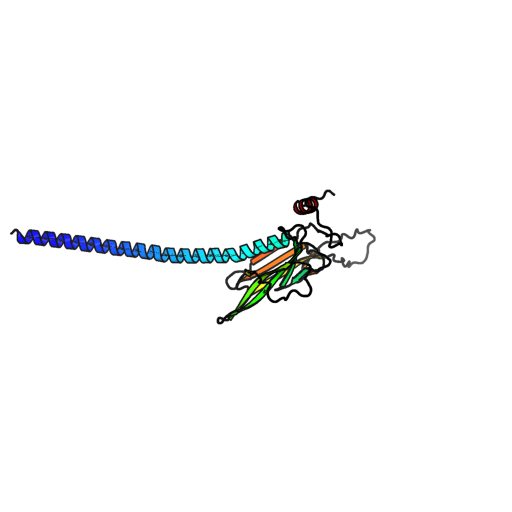9.94 116 ASP A CA 1
ATOM 970 C C . ASP A 1 116 ? -0.267 -8.385 0.828 1.00 89.94 116 ASP A C 1
ATOM 972 O O . ASP A 1 116 ? 0.326 -9.094 0.018 1.00 89.94 116 ASP A O 1
ATOM 976 N N . VAL A 1 117 ? -0.170 -7.056 0.815 1.00 89.94 117 VAL A N 1
ATOM 977 C CA . VAL A 1 117 ? 0.721 -6.338 -0.104 1.00 89.94 117 VAL A CA 1
ATOM 978 C C . VAL A 1 117 ? 2.058 -6.114 0.585 1.00 89.94 117 VAL A C 1
ATOM 980 O O . VAL A 1 117 ? 2.140 -5.448 1.625 1.00 89.94 117 VAL A O 1
ATOM 983 N N . GLU A 1 118 ? 3.109 -6.655 -0.015 1.00 91.81 118 GLU A N 1
ATOM 984 C CA . GLU A 1 118 ? 4.487 -6.504 0.433 1.00 91.81 118 GLU A CA 1
ATOM 985 C C . GLU A 1 118 ? 5.271 -5.609 -0.520 1.00 91.81 118 GLU A C 1
ATOM 987 O O . GLU A 1 118 ? 5.141 -5.715 -1.738 1.00 91.81 118 GLU A O 1
ATOM 992 N N . ARG A 1 119 ? 6.124 -4.758 0.049 1.00 91.56 119 ARG A N 1
ATOM 993 C CA . ARG A 1 119 ? 7.106 -3.960 -0.678 1.00 91.56 119 ARG A CA 1
ATOM 994 C C . ARG A 1 119 ? 8.501 -4.532 -0.466 1.00 91.56 119 ARG A C 1
ATOM 996 O O . ARG A 1 119 ? 8.944 -4.667 0.675 1.00 91.56 119 ARG A O 1
ATOM 1003 N N . ILE A 1 120 ? 9.210 -4.817 -1.550 1.00 90.56 120 ILE A N 1
ATOM 1004 C CA . ILE A 1 120 ? 10.541 -5.431 -1.549 1.00 90.56 120 ILE A CA 1
ATOM 1005 C C . ILE A 1 120 ? 11.515 -4.481 -2.251 1.00 90.56 120 ILE A C 1
ATOM 1007 O O . ILE A 1 120 ? 11.250 -4.036 -3.363 1.00 90.56 120 ILE A O 1
ATOM 1011 N N . GLU A 1 121 ? 12.647 -4.170 -1.617 1.00 88.00 121 GLU A N 1
ATOM 1012 C CA . GLU A 1 121 ? 13.731 -3.409 -2.254 1.00 88.00 121 GLU A CA 1
ATOM 1013 C C . GLU A 1 121 ? 14.837 -4.351 -2.733 1.00 88.00 121 GLU A C 1
ATOM 1015 O O . GLU A 1 121 ? 15.268 -5.231 -1.989 1.00 88.00 121 GLU A O 1
ATOM 1020 N N . ARG A 1 122 ? 15.357 -4.136 -3.945 1.00 83.75 122 ARG A N 1
ATOM 1021 C CA . ARG A 1 122 ? 16.542 -4.831 -4.467 1.00 83.75 122 ARG A CA 1
ATOM 1022 C C . ARG A 1 122 ? 17.562 -3.823 -4.981 1.00 83.75 122 ARG A C 1
ATOM 1024 O O . ARG A 1 122 ? 17.235 -2.964 -5.794 1.00 83.75 122 ARG A O 1
ATOM 1031 N N . THR A 1 123 ? 18.810 -3.937 -4.551 1.00 76.25 123 THR A N 1
ATOM 1032 C CA . THR A 1 123 ? 19.902 -3.090 -5.056 1.00 76.25 123 THR A CA 1
ATOM 1033 C C . THR A 1 123 ? 20.369 -3.580 -6.430 1.00 76.25 123 THR A C 1
ATOM 1035 O O . THR A 1 123 ? 20.514 -4.788 -6.625 1.00 76.25 123 THR A O 1
ATOM 1038 N N . LEU A 1 124 ? 20.615 -2.663 -7.378 1.00 70.19 124 LEU A N 1
ATOM 1039 C CA . LEU A 1 124 ? 21.200 -2.984 -8.687 1.00 70.19 124 LEU A CA 1
ATOM 1040 C C . LEU A 1 124 ? 22.731 -2.761 -8.720 1.00 70.19 124 LEU A C 1
ATOM 1042 O O . LEU A 1 124 ? 23.221 -1.882 -8.008 1.00 70.19 124 LEU A O 1
ATOM 1046 N N . PRO A 1 125 ? 23.490 -3.491 -9.569 1.00 61.16 125 PRO A N 1
ATOM 1047 C CA . PRO A 1 125 ? 23.043 -4.589 -10.433 1.00 61.16 125 PRO A CA 1
ATOM 1048 C C . PRO A 1 125 ? 22.647 -5.816 -9.605 1.00 61.16 125 PRO A C 1
ATOM 1050 O O . PRO A 1 125 ? 23.255 -6.083 -8.570 1.00 61.16 125 PRO A O 1
ATOM 1053 N N . ILE A 1 126 ? 21.633 -6.560 -10.062 1.00 57.16 126 ILE A N 1
ATOM 1054 C CA . ILE A 1 126 ? 21.251 -7.840 -9.451 1.00 57.16 126 ILE A CA 1
ATOM 1055 C C . ILE A 1 126 ? 22.460 -8.763 -9.617 1.00 57.16 126 ILE A C 1
ATOM 1057 O O . ILE A 1 126 ? 22.679 -9.315 -10.695 1.00 57.16 126 ILE A O 1
ATOM 1061 N N . GLN A 1 127 ? 23.305 -8.864 -8.591 1.00 48.25 127 GLN A N 1
ATOM 1062 C CA . GLN A 1 127 ? 24.417 -9.804 -8.605 1.00 48.25 127 GLN A CA 1
ATOM 1063 C C . GLN A 1 127 ? 23.807 -11.191 -8.839 1.00 48.25 127 GLN A C 1
ATOM 1065 O O . GLN A 1 127 ? 22.905 -11.602 -8.107 1.00 48.25 127 GLN A O 1
ATOM 1070 N N . LYS A 1 128 ? 24.258 -11.874 -9.902 1.00 45.28 128 LYS A N 1
ATOM 1071 C CA . LYS A 1 128 ? 23.712 -13.152 -10.403 1.00 45.28 128 LYS A CA 1
ATOM 1072 C C . LYS A 1 128 ? 23.630 -14.265 -9.344 1.00 45.28 128 LYS A C 1
ATOM 1074 O O . LYS A 1 128 ? 22.973 -15.267 -9.587 1.00 45.28 128 LYS A O 1
ATOM 1079 N N . GLU A 1 129 ? 24.249 -14.075 -8.179 1.00 40.78 129 GLU A N 1
ATOM 1080 C CA . GLU A 1 129 ? 24.331 -15.042 -7.084 1.00 40.78 129 GLU A CA 1
ATOM 1081 C C . GLU A 1 129 ? 23.983 -14.445 -5.709 1.00 40.78 129 GLU A C 1
ATOM 1083 O O . GLU A 1 129 ? 24.481 -14.903 -4.681 1.00 40.78 129 GLU A O 1
ATOM 1088 N N . VAL A 1 130 ? 23.102 -13.440 -5.625 1.00 42.38 130 VAL A N 1
ATOM 1089 C CA . VAL A 1 130 ? 22.487 -13.164 -4.316 1.00 42.38 130 VAL A CA 1
ATOM 1090 C C . VAL A 1 130 ? 21.474 -14.262 -4.057 1.00 42.38 130 VAL A C 1
ATOM 1092 O O . VAL A 1 130 ? 20.422 -14.322 -4.690 1.00 42.38 130 VAL A O 1
ATOM 1095 N N . ASN A 1 131 ? 21.820 -15.140 -3.121 1.00 37.12 131 ASN A N 1
ATOM 1096 C CA . ASN A 1 131 ? 20.939 -16.119 -2.509 1.00 37.12 131 ASN A CA 1
ATOM 1097 C C . ASN A 1 131 ? 19.600 -15.424 -2.179 1.00 37.12 131 ASN A C 1
ATOM 1099 O O . ASN A 1 131 ? 19.501 -14.672 -1.212 1.00 37.12 131 ASN A O 1
ATOM 1103 N N . VAL A 1 132 ? 18.576 -15.644 -3.013 1.00 40.84 132 VAL A N 1
ATOM 1104 C CA . VAL A 1 132 ? 17.258 -14.962 -3.010 1.00 40.84 132 VAL A CA 1
ATOM 1105 C C . VAL A 1 132 ? 16.467 -15.226 -1.709 1.00 40.84 132 VAL A C 1
ATOM 1107 O O . VAL A 1 132 ? 15.339 -14.780 -1.531 1.00 40.84 132 VAL A O 1
ATOM 1110 N N . LYS A 1 133 ? 17.070 -15.937 -0.752 1.00 37.94 133 LYS A N 1
ATOM 1111 C CA . LYS A 1 133 ? 16.468 -16.419 0.489 1.00 37.94 133 LYS A CA 1
ATOM 1112 C C . LYS A 1 133 ? 16.240 -15.375 1.589 1.00 37.94 133 LYS A C 1
ATOM 1114 O O . LYS A 1 133 ? 15.686 -15.763 2.611 1.00 37.94 133 LYS A O 1
ATOM 1119 N N . ALA A 1 134 ? 16.599 -14.094 1.447 1.00 45.19 134 ALA A N 1
ATOM 1120 C CA . ALA A 1 134 ? 16.413 -13.155 2.567 1.00 45.19 134 ALA A CA 1
ATOM 1121 C C . ALA A 1 134 ? 16.282 -11.661 2.215 1.00 45.19 134 ALA A C 1
ATOM 1123 O O . ALA A 1 134 ? 16.773 -10.818 2.961 1.00 45.19 134 ALA A O 1
ATOM 1124 N N . LEU A 1 135 ? 15.590 -11.286 1.136 1.00 53.59 135 LEU A N 1
ATOM 1125 C CA . LEU A 1 135 ? 15.026 -9.930 1.099 1.00 53.59 135 LEU A CA 1
ATOM 1126 C C . LEU A 1 135 ? 13.678 -9.968 1.825 1.00 53.59 135 LEU A C 1
ATOM 1128 O O . LEU A 1 135 ? 12.666 -10.370 1.254 1.00 53.59 135 LEU A O 1
ATOM 1132 N N . GLN A 1 136 ? 13.694 -9.629 3.119 1.00 63.50 136 GLN A N 1
ATOM 1133 C CA . GLN A 1 136 ? 12.476 -9.459 3.911 1.00 63.50 136 GLN A CA 1
ATOM 1134 C C . GLN A 1 136 ? 11.691 -8.270 3.346 1.00 63.50 136 GLN A C 1
ATOM 1136 O O . GLN A 1 136 ? 12.091 -7.118 3.499 1.00 63.50 136 GLN A O 1
ATOM 1141 N N . GLY A 1 137 ? 10.590 -8.567 2.657 1.00 73.81 137 GLY A N 1
ATOM 1142 C CA . GLY A 1 137 ? 9.620 -7.562 2.246 1.00 73.81 137 GLY A CA 1
ATOM 1143 C C . GLY A 1 137 ? 8.957 -6.926 3.462 1.00 73.81 137 GLY A C 1
ATOM 1144 O O . GLY A 1 137 ? 8.709 -7.583 4.475 1.00 73.81 137 GLY A O 1
ATOM 1145 N N . VAL A 1 138 ? 8.657 -5.635 3.365 1.00 85.38 138 VAL A N 1
ATOM 1146 C CA . VAL A 1 138 ? 7.864 -4.937 4.376 1.00 85.38 138 VAL A CA 1
ATOM 1147 C C . VAL A 1 138 ? 6.400 -5.066 3.988 1.00 85.38 138 VAL A C 1
ATOM 1149 O O . VAL A 1 138 ? 5.994 -4.642 2.908 1.00 85.38 138 VAL A O 1
ATOM 1152 N N . VAL A 1 139 ? 5.597 -5.642 4.877 1.00 87.31 139 VAL A N 1
ATOM 1153 C CA . VAL A 1 139 ? 4.141 -5.702 4.713 1.00 87.31 139 VAL A CA 1
ATOM 1154 C C . VAL A 1 139 ? 3.590 -4.292 4.875 1.00 87.31 139 VAL A C 1
ATOM 1156 O O . VAL A 1 139 ? 3.701 -3.713 5.956 1.00 87.31 139 VAL A O 1
ATOM 1159 N N . LEU A 1 140 ? 2.985 -3.756 3.819 1.00 87.50 140 LEU A N 1
ATOM 1160 C CA . LEU A 1 140 ? 2.403 -2.415 3.832 1.00 87.50 140 LEU A CA 1
ATOM 1161 C C . LEU A 1 140 ? 0.887 -2.434 3.993 1.00 87.50 140 LEU A C 1
ATOM 1163 O O . LEU A 1 140 ? 0.341 -1.553 4.651 1.00 87.50 140 LEU A O 1
ATOM 1167 N N . LEU A 1 141 ? 0.218 -3.439 3.423 1.00 87.56 141 LEU A N 1
ATOM 1168 C CA . LEU A 1 141 ? -1.225 -3.620 3.558 1.00 87.56 141 LEU A CA 1
ATOM 1169 C C . LEU A 1 141 ? -1.544 -5.052 3.932 1.00 87.56 141 LEU A C 1
ATOM 1171 O O . LEU A 1 141 ? -1.038 -5.989 3.315 1.00 87.56 141 LEU A O 1
ATOM 1175 N N . LYS A 1 142 ? -2.430 -5.206 4.911 1.00 87.94 142 LYS A N 1
ATOM 1176 C CA . LYS A 1 142 ? -2.936 -6.508 5.329 1.00 87.94 142 LYS A CA 1
ATOM 1177 C C . LYS A 1 142 ? -4.341 -6.758 4.795 1.00 87.94 142 LYS A C 1
ATOM 1179 O O . LYS A 1 142 ? -5.114 -5.814 4.620 1.00 87.94 142 LYS A O 1
ATOM 1184 N N . ASN A 1 143 ? -4.681 -8.029 4.612 1.00 87.25 143 ASN A N 1
ATOM 1185 C CA . ASN A 1 143 ? -6.019 -8.510 4.282 1.00 87.25 143 ASN A CA 1
ATOM 1186 C C . ASN A 1 143 ? -6.626 -7.824 3.042 1.00 87.25 143 ASN A C 1
ATOM 1188 O O . ASN A 1 143 ? -7.763 -7.345 3.046 1.00 87.25 143 ASN A O 1
ATOM 1192 N N . CYS A 1 144 ? -5.811 -7.739 1.996 1.00 86.50 144 CYS A N 1
ATOM 1193 C CA . CYS A 1 144 ? -6.111 -7.168 0.696 1.00 86.50 144 CYS A CA 1
ATOM 1194 C C . CYS A 1 144 ? -6.785 -8.219 -0.199 1.00 86.50 144 CYS A C 1
ATOM 1196 O O . CYS A 1 144 ? -6.175 -9.219 -0.567 1.00 86.50 144 CYS A O 1
ATOM 1198 N N . LYS A 1 145 ? -8.051 -8.005 -0.556 1.00 85.62 145 LYS A N 1
ATOM 1199 C CA . LYS A 1 145 ? -8.799 -8.840 -1.505 1.00 85.62 145 LYS A CA 1
ATOM 1200 C C . LYS A 1 145 ? -8.328 -8.604 -2.936 1.00 85.62 145 LYS A C 1
ATOM 1202 O O . LYS A 1 145 ? -8.071 -9.564 -3.663 1.00 85.62 145 LYS A O 1
ATOM 1207 N N . THR A 1 146 ? -8.199 -7.330 -3.296 1.00 84.75 146 THR A N 1
ATOM 1208 C CA . THR A 1 146 ? -7.956 -6.881 -4.666 1.00 84.75 146 THR A CA 1
ATOM 1209 C C . THR A 1 146 ? -6.806 -5.883 -4.667 1.00 84.75 146 THR A C 1
ATOM 1211 O O . THR A 1 146 ? -6.825 -4.923 -3.900 1.00 84.75 146 THR A O 1
ATOM 1214 N N . PHE A 1 147 ? -5.815 -6.109 -5.529 1.00 87.81 147 PHE A N 1
ATOM 1215 C CA . PHE A 1 147 ? -4.678 -5.216 -5.750 1.00 87.81 147 PHE A CA 1
ATOM 1216 C C . PHE A 1 147 ? -4.418 -5.129 -7.254 1.00 87.81 147 PHE A C 1
ATOM 1218 O O . PHE A 1 147 ? -3.672 -5.934 -7.818 1.00 87.81 147 PHE A O 1
ATOM 1225 N N . ASN A 1 148 ? -5.113 -4.199 -7.903 1.00 87.75 148 ASN A N 1
ATOM 1226 C CA . ASN A 1 148 ? -5.156 -4.081 -9.355 1.00 87.75 148 ASN A CA 1
ATOM 1227 C C . ASN A 1 148 ? -4.607 -2.744 -9.827 1.00 87.75 148 ASN A C 1
ATOM 1229 O O . ASN A 1 148 ? -4.690 -1.728 -9.137 1.00 87.75 148 ASN A O 1
ATOM 1233 N N . PHE A 1 149 ? -4.105 -2.760 -11.057 1.00 84.81 149 PHE A N 1
ATOM 1234 C CA . PHE A 1 149 ? -3.564 -1.589 -11.715 1.00 84.81 149 PHE A CA 1
ATOM 1235 C C . PHE A 1 149 ? -4.175 -1.428 -13.088 1.00 84.81 149 PHE A C 1
ATOM 1237 O O . PHE A 1 149 ? -4.414 -2.404 -13.795 1.00 84.81 149 PHE A O 1
ATOM 1244 N N . LYS A 1 150 ? -4.411 -0.173 -13.450 1.00 85.25 150 LYS A N 1
ATOM 1245 C CA . LYS A 1 150 ? -4.682 0.240 -14.818 1.00 85.25 150 LYS A CA 1
ATOM 1246 C C . LYS A 1 150 ? -3.725 1.349 -15.171 1.00 85.25 150 LYS A C 1
ATOM 1248 O O . LYS A 1 150 ? -3.406 2.205 -14.347 1.00 85.25 150 LYS A O 1
ATOM 1253 N N . VAL A 1 151 ? -3.255 1.318 -16.397 1.00 83.56 151 VAL A N 1
ATOM 1254 C CA . VAL A 1 151 ? -2.214 2.207 -16.868 1.00 83.56 151 VAL A CA 1
ATOM 1255 C C . VAL A 1 151 ? -2.809 3.125 -17.912 1.00 83.56 151 VAL A C 1
ATOM 1257 O O . VAL A 1 151 ? -3.406 2.675 -18.883 1.00 83.56 151 VAL A O 1
ATOM 1260 N N . LEU A 1 152 ? -2.676 4.426 -17.686 1.00 80.94 152 LEU A N 1
ATOM 1261 C CA . LEU A 1 152 ? -3.088 5.439 -18.639 1.00 80.94 152 LEU A CA 1
ATOM 1262 C C . LEU A 1 152 ? -1.926 5.665 -19.599 1.00 80.94 152 LEU A C 1
ATOM 1264 O O . LEU A 1 152 ? -0.859 6.126 -19.192 1.00 80.94 152 LEU A O 1
ATOM 1268 N N . ALA A 1 153 ? -2.134 5.337 -20.867 1.00 79.75 153 ALA A N 1
ATOM 1269 C CA . ALA A 1 153 ? -1.143 5.493 -21.920 1.00 79.75 153 ALA A CA 1
ATOM 1270 C C . ALA A 1 153 ? -1.652 6.447 -23.002 1.00 79.75 153 ALA A C 1
ATOM 1272 O O . ALA A 1 153 ? -2.858 6.573 -23.232 1.00 79.75 153 ALA A O 1
ATOM 1273 N N . LYS A 1 154 ? -0.721 7.127 -23.677 1.00 72.88 154 LYS A N 1
ATOM 1274 C CA . LYS A 1 154 ? -1.036 7.853 -24.908 1.00 72.88 154 LYS A CA 1
ATOM 1275 C C . LYS A 1 154 ? -0.968 6.866 -26.062 1.00 72.88 154 LYS A C 1
ATOM 1277 O O . LYS A 1 154 ? 0.105 6.338 -26.331 1.00 72.88 154 LYS A O 1
ATOM 1282 N N . ALA A 1 155 ? -2.086 6.651 -26.743 1.00 62.97 155 ALA A N 1
ATOM 1283 C CA . ALA A 1 155 ? -2.094 5.925 -28.003 1.00 62.97 155 ALA A CA 1
ATOM 1284 C C . ALA A 1 155 ? -2.261 6.907 -29.164 1.00 62.97 155 ALA A C 1
ATOM 1286 O O . ALA A 1 155 ? -3.102 7.808 -29.116 1.00 62.97 155 ALA A O 1
ATOM 1287 N N . LEU A 1 156 ? -1.452 6.710 -30.204 1.00 55.28 156 LEU A N 1
ATOM 1288 C CA . LEU A 1 156 ? -1.709 7.256 -31.529 1.00 55.28 156 LEU A CA 1
ATOM 1289 C C . LEU A 1 156 ? -2.671 6.282 -32.207 1.00 55.28 156 LEU A C 1
ATOM 1291 O O . LEU A 1 156 ? -2.284 5.166 -32.549 1.00 55.28 156 LEU A O 1
ATOM 1295 N N . LEU A 1 157 ? -3.940 6.664 -32.321 1.00 49.72 157 LEU A N 1
ATOM 1296 C CA . LEU A 1 157 ? -4.881 5.922 -33.150 1.00 49.72 157 LEU A CA 1
ATOM 1297 C C . LEU A 1 157 ? -4.726 6.433 -34.585 1.00 49.72 157 LEU A C 1
ATOM 1299 O O . LEU A 1 157 ? -4.795 7.646 -34.778 1.00 49.72 157 LEU A O 1
ATOM 1303 N N . PRO A 1 158 ? -4.531 5.563 -35.588 1.00 46.22 158 PRO A N 1
ATOM 1304 C CA . PRO A 1 158 ? -4.757 5.977 -36.961 1.00 46.22 158 PRO A CA 1
ATOM 1305 C C . PRO A 1 158 ? -6.255 6.274 -37.101 1.00 46.22 158 PRO A C 1
ATOM 1307 O O . PRO A 1 158 ? -7.083 5.407 -36.815 1.00 46.22 158 PRO A O 1
ATOM 1310 N N . GLU A 1 159 ? -6.619 7.496 -37.488 1.00 49.28 159 GLU A N 1
ATOM 1311 C CA . GLU A 1 159 ? -7.990 7.766 -37.924 1.00 49.28 159 GLU A CA 1
ATOM 1312 C C . GLU A 1 159 ? -8.282 6.863 -39.130 1.00 49.28 159 GLU A C 1
ATOM 1314 O O . GLU A 1 159 ? -7.564 6.888 -40.130 1.00 49.28 159 GLU A O 1
ATOM 1319 N N . GLN A 1 160 ? -9.300 6.006 -39.015 1.00 46.34 160 GLN A N 1
ATOM 1320 C CA . GLN A 1 160 ? -9.904 5.389 -40.190 1.00 46.34 160 GLN A CA 1
ATOM 1321 C C . GLN A 1 160 ? -10.832 6.433 -40.806 1.00 46.34 160 GLN A C 1
ATOM 1323 O O . GLN A 1 160 ? -11.924 6.669 -40.294 1.00 46.34 160 GLN A O 1
ATOM 1328 N N . GLU A 1 161 ? -10.379 7.072 -41.882 1.00 44.16 161 GLU A N 1
ATOM 1329 C CA . GLU A 1 161 ? -11.252 7.828 -42.775 1.00 44.16 161 GLU A CA 1
ATOM 1330 C C . GLU A 1 161 ? -12.132 6.832 -43.543 1.00 44.16 161 GLU A C 1
ATOM 1332 O O . GLU A 1 161 ? -11.673 6.125 -44.439 1.00 44.16 161 GLU A O 1
ATOM 1337 N N . THR A 1 162 ? -13.407 6.759 -43.176 1.00 44.72 162 THR A N 1
ATOM 1338 C CA . THR A 1 162 ? -14.477 6.501 -44.141 1.00 44.72 162 THR A CA 1
ATOM 1339 C C . THR A 1 162 ? -15.085 7.853 -44.472 1.00 44.72 162 THR A C 1
ATOM 1341 O O . THR A 1 162 ? -15.810 8.403 -43.648 1.00 44.72 162 THR A O 1
ATOM 1344 N N . ASP A 1 163 ? -14.706 8.436 -45.603 1.00 43.78 163 ASP A N 1
ATOM 1345 C CA . ASP A 1 163 ? -15.657 8.638 -46.696 1.00 43.78 163 ASP A CA 1
ATOM 1346 C C . ASP A 1 163 ? -14.956 9.196 -47.937 1.00 43.78 163 ASP A C 1
ATOM 1348 O O . ASP A 1 163 ? -14.043 10.020 -47.880 1.00 43.78 163 ASP A O 1
ATOM 1352 N N . GLU A 1 164 ? -15.395 8.644 -49.060 1.00 53.97 164 GLU A N 1
ATOM 1353 C CA . GLU A 1 164 ? -15.049 9.005 -50.422 1.00 53.97 164 GLU A CA 1
ATOM 1354 C C . GLU A 1 164 ? -15.426 10.473 -50.707 1.00 53.97 164 GLU A C 1
ATOM 1356 O O . GLU A 1 164 ? -16.428 10.989 -50.216 1.00 53.97 164 GLU A O 1
ATOM 1361 N N . ASP A 1 165 ? -14.619 11.109 -51.558 1.00 56.31 165 ASP A N 1
ATOM 1362 C CA . ASP A 1 165 ? -14.843 12.410 -52.194 1.00 56.31 165 ASP A CA 1
ATOM 1363 C C . ASP A 1 165 ? -14.745 13.672 -51.312 1.00 56.31 165 ASP A C 1
ATOM 1365 O O . ASP A 1 165 ? -15.747 14.207 -50.829 1.00 56.31 165 ASP A O 1
ATOM 1369 N N . LYS A 1 166 ? -13.542 14.272 -51.273 1.00 44.62 166 LYS A N 1
ATOM 1370 C CA . LYS A 1 166 ? -13.271 15.613 -51.850 1.00 44.62 166 LYS A CA 1
ATOM 1371 C C . LYS A 1 166 ? -11.825 16.071 -51.642 1.00 44.62 166 LYS A C 1
ATOM 1373 O O . LYS A 1 166 ? -11.251 15.912 -50.572 1.00 44.62 166 LYS A O 1
ATOM 1378 N N . ASP A 1 167 ? -11.293 16.694 -52.692 1.00 49.19 167 ASP A N 1
ATOM 1379 C CA . ASP A 1 167 ? -10.044 17.450 -52.723 1.00 49.19 167 ASP A CA 1
ATOM 1380 C C . ASP A 1 167 ? -10.046 18.572 -51.672 1.00 49.19 167 ASP A C 1
ATOM 1382 O O . ASP A 1 167 ? -10.547 19.664 -51.924 1.00 49.19 167 ASP A O 1
ATOM 1386 N N . GLU A 1 168 ? -9.466 18.324 -50.504 1.00 45.28 168 GLU A N 1
ATOM 1387 C CA . GLU A 1 168 ? -8.970 19.366 -49.608 1.00 45.28 168 GLU A CA 1
ATOM 1388 C C . GLU A 1 168 ? -7.763 18.815 -48.842 1.00 45.28 168 GLU A C 1
ATOM 1390 O O . GLU A 1 168 ? -7.734 17.668 -48.400 1.00 45.28 168 GLU A O 1
ATOM 1395 N N . GLU A 1 169 ? -6.720 19.631 -48.733 1.00 49.09 169 GLU A N 1
ATOM 1396 C CA . GLU A 1 169 ? -5.476 19.335 -48.029 1.00 49.09 169 GLU A CA 1
ATOM 1397 C C . GLU A 1 169 ? -5.758 19.300 -46.513 1.00 49.09 169 GLU A C 1
ATOM 1399 O O . GLU A 1 169 ? -5.542 20.266 -45.781 1.00 49.09 169 GLU A O 1
ATOM 1404 N N . VAL A 1 170 ? -6.336 18.194 -46.035 1.00 44.19 170 VAL A N 1
ATOM 1405 C CA . VAL A 1 170 ? -6.688 18.020 -44.624 1.00 44.19 170 VAL A CA 1
ATOM 1406 C C . VAL A 1 170 ? -5.414 17.726 -43.835 1.00 44.19 170 VAL A C 1
ATOM 1408 O O . VAL A 1 170 ? -4.824 16.648 -43.918 1.00 44.19 170 VAL A O 1
ATOM 1411 N N . LEU A 1 171 ? -4.981 18.706 -43.035 1.00 43.47 171 LEU A N 1
ATOM 1412 C CA . LEU A 1 171 ? -4.014 18.492 -41.960 1.00 43.47 171 LEU A CA 1
ATOM 1413 C C . LEU A 1 171 ? -4.515 17.347 -41.066 1.00 43.47 171 LEU A C 1
ATOM 1415 O O . LEU A 1 171 ? -5.418 17.551 -40.252 1.00 43.47 171 LEU A O 1
ATOM 1419 N N . LYS A 1 172 ? -3.886 16.172 -41.173 1.00 47.09 172 LYS A N 1
ATOM 1420 C CA . LYS A 1 172 ? -4.039 15.076 -40.210 1.00 47.09 172 LYS A CA 1
ATOM 1421 C C . LYS A 1 172 ? -3.624 15.586 -38.834 1.00 47.09 172 LYS A C 1
ATOM 1423 O O . LYS A 1 172 ? -2.437 15.709 -38.532 1.00 47.09 172 LYS A O 1
ATOM 1428 N N . LYS A 1 173 ? -4.597 15.956 -38.005 1.00 47.12 173 LYS A N 1
ATOM 1429 C CA . LYS A 1 173 ? -4.351 16.217 -36.589 1.00 47.12 173 LYS A CA 1
ATOM 1430 C C . LYS A 1 173 ? -4.322 14.866 -35.902 1.00 47.12 173 LYS A C 1
ATOM 1432 O O . LYS A 1 173 ? -5.365 14.257 -35.725 1.00 47.12 173 LYS A O 1
ATOM 1437 N N . ASP A 1 174 ? -3.140 14.427 -35.484 1.00 47.44 174 ASP A N 1
ATOM 1438 C CA . ASP A 1 174 ? -3.003 13.267 -34.607 1.00 47.44 174 ASP A CA 1
ATOM 1439 C C . ASP A 1 174 ? -3.851 13.479 -33.339 1.00 47.44 174 ASP A C 1
ATOM 1441 O O . ASP A 1 174 ? -3.473 14.221 -32.422 1.00 47.44 174 ASP A O 1
ATOM 1445 N N . VAL A 1 175 ? -5.028 12.851 -33.276 1.00 46.69 175 VAL A N 1
ATOM 1446 C CA . VAL A 1 175 ? -5.888 12.904 -32.094 1.00 46.69 175 VAL A CA 1
ATOM 1447 C C . VAL A 1 175 ? -5.279 11.992 -31.032 1.00 46.69 175 VAL A C 1
ATOM 1449 O O . VAL A 1 175 ? -5.472 10.777 -31.020 1.00 46.69 175 VAL A O 1
ATOM 1452 N N . GLN A 1 176 ? -4.519 12.584 -30.109 1.00 56.03 176 GLN A N 1
ATOM 1453 C CA . GLN A 1 176 ? -4.001 11.869 -28.942 1.00 56.03 176 GLN A CA 1
ATOM 1454 C C . GLN A 1 176 ? -5.167 11.459 -28.036 1.00 56.03 176 GLN A C 1
ATOM 1456 O O . GLN A 1 176 ? -5.739 12.296 -27.334 1.00 56.03 176 GLN A O 1
ATOM 1461 N N . LYS A 1 177 ? -5.501 10.165 -28.011 1.00 63.88 177 LYS A N 1
ATOM 1462 C CA . LYS A 1 177 ? -6.486 9.615 -27.075 1.00 63.88 177 LYS A CA 1
ATOM 1463 C C . LYS A 1 177 ? -5.770 8.924 -25.916 1.00 63.88 177 LYS A C 1
ATOM 1465 O O . LYS A 1 177 ? -4.827 8.156 -26.109 1.00 63.88 177 LYS A O 1
ATOM 1470 N N . VAL A 1 178 ? -6.216 9.218 -24.697 1.00 69.38 178 VAL A N 1
ATOM 1471 C CA . VAL A 1 178 ? -5.766 8.510 -23.494 1.00 69.38 178 VAL A CA 1
ATOM 1472 C C . VAL A 1 178 ? -6.538 7.198 -23.410 1.00 69.38 178 VAL A C 1
ATOM 1474 O O . VAL A 1 178 ? -7.770 7.209 -23.437 1.00 69.38 178 VAL A O 1
ATOM 1477 N N . ILE A 1 179 ? -5.818 6.082 -23.329 1.00 80.44 179 ILE A N 1
ATOM 1478 C CA . ILE A 1 179 ? -6.397 4.745 -23.176 1.00 80.44 179 ILE A CA 1
ATOM 1479 C C . ILE A 1 179 ? -6.013 4.150 -21.820 1.00 80.44 179 ILE A C 1
ATOM 1481 O O . ILE A 1 179 ? -4.913 4.394 -21.323 1.00 80.44 179 ILE A O 1
ATOM 1485 N N . GLU A 1 180 ? -6.925 3.378 -21.227 1.00 83.25 180 GLU A N 1
ATOM 1486 C CA . GLU A 1 180 ? -6.656 2.564 -20.038 1.00 83.25 180 GLU A CA 1
ATOM 1487 C C . GLU A 1 180 ? -6.245 1.154 -20.469 1.00 83.25 180 GLU A C 1
ATOM 1489 O O . GLU A 1 180 ? -7.014 0.446 -21.118 1.00 83.25 180 GLU A O 1
ATOM 1494 N N . LEU A 1 181 ? -5.038 0.745 -20.089 1.00 85.00 181 LEU A N 1
ATOM 1495 C CA . LEU A 1 181 ? -4.504 -0.592 -20.314 1.00 85.00 181 LEU A CA 1
ATOM 1496 C C . LEU A 1 181 ? -4.508 -1.392 -19.001 1.00 85.00 181 LEU A C 1
ATOM 1498 O O . LEU A 1 181 ? -4.199 -0.830 -17.947 1.00 85.00 181 LEU A O 1
ATOM 1502 N N . PRO A 1 182 ? -4.846 -2.693 -19.028 1.00 85.25 182 PRO A N 1
ATOM 1503 C CA . PRO A 1 182 ? -4.848 -3.543 -17.833 1.00 85.25 182 PRO A CA 1
ATOM 1504 C C . PRO A 1 182 ? -3.436 -3.928 -17.368 1.00 85.25 182 PRO A C 1
ATOM 1506 O O . PRO A 1 182 ? -3.256 -4.367 -16.235 1.00 85.25 182 PRO A O 1
ATOM 1509 N N . GLU A 1 183 ? -2.442 -3.780 -18.241 1.00 88.06 183 GLU A N 1
ATOM 1510 C CA . GLU A 1 183 ? -1.044 -4.070 -17.961 1.00 88.06 183 GLU A CA 1
ATOM 1511 C C . GLU A 1 183 ? -0.115 -3.113 -18.711 1.00 88.06 183 GLU A C 1
ATOM 1513 O O . GLU A 1 183 ? -0.498 -2.496 -19.706 1.00 88.06 183 GLU A O 1
ATOM 1518 N N . TRP A 1 184 ? 1.116 -2.996 -18.220 1.00 86.81 184 TRP A N 1
ATOM 1519 C CA . TRP A 1 184 ? 2.190 -2.248 -18.865 1.00 86.81 184 TRP A CA 1
ATOM 1520 C C . TRP A 1 184 ? 3.499 -2.993 -18.691 1.00 86.81 184 TRP A C 1
ATOM 1522 O O . TRP A 1 184 ? 3.883 -3.287 -17.560 1.00 86.81 184 TRP A O 1
ATOM 1532 N N . GLU A 1 185 ? 4.179 -3.293 -19.791 1.00 86.00 185 GLU A N 1
ATOM 1533 C CA . GLU A 1 185 ? 5.492 -3.932 -19.781 1.00 86.00 185 GLU A CA 1
ATOM 1534 C C . GLU A 1 185 ? 6.385 -3.299 -20.848 1.00 86.00 185 GLU A C 1
ATOM 1536 O O . GLU A 1 185 ? 6.684 -3.882 -21.887 1.00 86.00 185 GLU A O 1
ATOM 1541 N N . GLU A 1 186 ? 6.789 -2.055 -20.602 1.00 80.44 186 GLU A N 1
ATOM 1542 C CA . GLU A 1 186 ? 7.587 -1.278 -21.545 1.00 80.44 186 GLU A CA 1
ATOM 1543 C C . GLU A 1 186 ? 8.853 -0.699 -20.900 1.00 80.44 186 GLU A C 1
ATOM 1545 O O . GLU A 1 186 ? 9.044 -0.697 -19.679 1.00 80.44 186 GLU A O 1
ATOM 1550 N N . LYS A 1 187 ? 9.748 -0.192 -21.754 1.00 80.62 187 LYS A N 1
ATOM 1551 C CA . LYS A 1 187 ? 10.939 0.586 -21.364 1.00 80.62 187 LYS A CA 1
ATOM 1552 C C . LYS A 1 187 ? 10.649 2.090 -21.294 1.00 80.62 187 LYS A C 1
ATOM 1554 O O . LYS A 1 187 ? 11.560 2.903 -21.396 1.00 80.62 187 LYS A O 1
ATOM 1559 N N . SER A 1 188 ? 9.380 2.449 -21.168 1.00 79.94 188 SER A N 1
ATOM 1560 C CA . SER A 1 188 ? 8.857 3.809 -21.177 1.00 79.94 188 SER A CA 1
ATOM 1561 C C . SER A 1 188 ? 7.978 4.017 -19.940 1.00 79.94 188 SER A C 1
ATOM 1563 O O . SER A 1 188 ? 7.462 3.061 -19.345 1.00 79.94 188 SER A O 1
ATOM 1565 N N . PHE A 1 189 ? 7.816 5.274 -19.528 1.00 81.06 189 PHE A N 1
ATOM 1566 C CA . PHE A 1 189 ? 6.840 5.612 -18.499 1.00 81.06 189 PHE A CA 1
ATOM 1567 C C . PHE A 1 189 ? 5.450 5.715 -19.114 1.00 81.06 189 PHE A C 1
ATOM 1569 O O . PHE A 1 189 ? 5.296 6.384 -20.142 1.00 81.06 189 PHE A O 1
ATOM 1576 N N . PRO A 1 190 ? 4.428 5.138 -18.471 1.00 82.94 190 PRO A N 1
ATOM 1577 C CA . PRO A 1 190 ? 3.071 5.492 -18.822 1.00 82.94 190 PRO A CA 1
ATOM 1578 C C . PRO A 1 190 ? 2.747 6.909 -18.342 1.00 82.94 190 PRO A C 1
ATOM 1580 O O . PRO A 1 190 ? 3.491 7.524 -17.579 1.00 82.94 190 PRO A O 1
ATOM 1583 N N . LEU A 1 191 ? 1.610 7.442 -18.781 1.00 79.00 191 LEU A N 1
ATOM 1584 C CA . LEU A 1 191 ? 1.170 8.784 -18.405 1.00 79.00 191 LEU A CA 1
ATOM 1585 C C . LEU A 1 191 ? 0.811 8.849 -16.912 1.00 79.00 191 LEU A C 1
ATOM 1587 O O . LEU A 1 191 ? 1.199 9.773 -16.196 1.00 79.00 191 LEU A O 1
ATOM 1591 N N . ALA A 1 192 ? 0.049 7.860 -16.456 1.00 81.69 192 ALA A N 1
ATOM 1592 C CA . ALA A 1 192 ? -0.406 7.732 -15.082 1.00 81.69 192 ALA A CA 1
ATOM 1593 C C . ALA A 1 192 ? -0.731 6.269 -14.771 1.00 81.69 192 ALA A C 1
ATOM 1595 O O . ALA A 1 192 ? -0.967 5.459 -15.669 1.00 81.69 192 ALA A O 1
ATOM 1596 N N . VAL A 1 193 ? -0.767 5.940 -13.487 1.00 84.62 193 VAL A N 1
ATOM 1597 C CA . VAL A 1 193 ? -1.277 4.669 -12.984 1.00 84.62 193 VAL A CA 1
ATOM 1598 C C . VAL A 1 193 ? -2.499 4.931 -12.121 1.00 84.62 193 VAL A C 1
ATOM 1600 O O . VAL A 1 193 ? -2.521 5.824 -11.272 1.00 84.62 193 VAL A O 1
ATOM 1603 N N . LYS A 1 194 ? -3.524 4.124 -12.346 1.00 85.88 194 LYS A N 1
ATOM 1604 C CA . LYS A 1 194 ? -4.680 3.983 -11.483 1.00 85.88 194 LYS A CA 1
ATOM 1605 C C . LYS A 1 194 ? -4.502 2.712 -10.668 1.00 85.88 194 LYS A C 1
ATOM 1607 O O . LYS A 1 194 ? -4.361 1.627 -11.227 1.00 85.88 194 LYS A O 1
ATOM 1612 N N . LEU A 1 195 ? -4.514 2.857 -9.354 1.00 86.25 195 LEU A N 1
ATOM 1613 C CA . LEU A 1 195 ? -4.372 1.778 -8.394 1.00 86.25 195 LEU A CA 1
ATOM 1614 C C . LEU A 1 195 ? -5.705 1.539 -7.692 1.00 86.25 195 LEU A C 1
ATOM 1616 O O . LEU A 1 195 ? -6.277 2.453 -7.105 1.00 86.25 195 LEU A O 1
ATOM 1620 N N . GLU A 1 196 ? -6.190 0.307 -7.769 1.00 87.69 196 GLU A N 1
ATOM 1621 C CA . GLU A 1 196 ? -7.455 -0.142 -7.195 1.00 87.69 196 GLU A CA 1
ATOM 1622 C C . GLU A 1 196 ? -7.150 -1.145 -6.070 1.00 87.69 196 GLU A C 1
ATOM 1624 O O . GLU A 1 196 ? -6.606 -2.227 -6.318 1.00 87.69 196 GLU A O 1
ATOM 1629 N N . ILE A 1 197 ? -7.470 -0.772 -4.825 1.00 86.12 197 ILE A N 1
ATOM 1630 C CA . ILE A 1 197 ? -7.190 -1.565 -3.620 1.00 86.12 197 ILE A CA 1
ATOM 1631 C C . ILE A 1 197 ? -8.484 -1.843 -2.874 1.00 86.12 197 ILE A C 1
ATOM 1633 O O . ILE A 1 197 ? -9.204 -0.926 -2.491 1.00 86.12 197 ILE A O 1
ATOM 1637 N N . GLU A 1 198 ? -8.752 -3.112 -2.598 1.00 85.69 198 GLU A N 1
ATOM 1638 C CA . GLU A 1 198 ? -9.882 -3.524 -1.771 1.00 85.69 198 GLU A CA 1
ATOM 1639 C C . GLU A 1 198 ? -9.374 -4.332 -0.576 1.00 85.69 198 GLU A C 1
ATOM 1641 O O . GLU A 1 198 ? -8.756 -5.381 -0.752 1.00 85.69 198 GLU A O 1
ATOM 1646 N N . GLN A 1 199 ? -9.642 -3.872 0.648 1.00 84.50 199 GLN A N 1
ATOM 1647 C CA . GLN A 1 199 ? -9.376 -4.644 1.868 1.00 84.50 199 GLN A CA 1
ATOM 1648 C C . GLN A 1 199 ? -10.660 -5.326 2.351 1.00 84.50 199 GLN A C 1
ATOM 1650 O O . GLN A 1 199 ? -11.757 -4.827 2.123 1.00 84.50 199 GLN A O 1
ATOM 1655 N N . ALA A 1 200 ? -10.551 -6.459 3.051 1.00 77.31 200 ALA A N 1
ATOM 1656 C CA . ALA A 1 200 ? -11.715 -7.298 3.343 1.00 77.31 200 ALA A CA 1
ATOM 1657 C C . ALA A 1 200 ? -12.875 -6.597 4.075 1.00 77.31 200 ALA A C 1
ATOM 1659 O O . ALA A 1 200 ? -14.028 -6.965 3.849 1.00 77.31 200 ALA A O 1
ATOM 1660 N N . GLU A 1 201 ? -12.561 -5.595 4.898 1.00 77.69 201 GLU A N 1
ATOM 1661 C CA . GLU A 1 201 ? -13.500 -4.828 5.727 1.00 77.69 201 GLU A CA 1
ATOM 1662 C C . GLU A 1 201 ? -13.653 -3.360 5.282 1.00 77.69 201 GLU A C 1
ATOM 1664 O O . GLU A 1 201 ? -14.196 -2.549 6.034 1.00 77.69 201 GLU A O 1
ATOM 1669 N N . LYS A 1 202 ? -13.146 -2.984 4.099 1.00 71.19 202 LYS A N 1
ATOM 1670 C CA . LYS A 1 202 ? -13.180 -1.599 3.606 1.00 71.19 202 LYS A CA 1
ATOM 1671 C C . LYS A 1 202 ? -13.777 -1.500 2.204 1.00 71.19 202 LYS A C 1
ATOM 1673 O O . LYS A 1 202 ? -13.686 -2.460 1.441 1.00 71.19 202 LYS A O 1
ATOM 1678 N N . PRO A 1 203 ? -14.368 -0.343 1.855 1.00 73.12 203 PRO A N 1
ATOM 1679 C CA . PRO A 1 203 ? -14.729 -0.069 0.473 1.00 73.12 203 PRO A CA 1
ATOM 1680 C C . PRO A 1 203 ? -13.480 -0.047 -0.416 1.00 73.12 203 PRO A C 1
ATOM 1682 O O . PRO A 1 203 ? -12.364 0.154 0.062 1.00 73.12 203 PRO A O 1
ATOM 1685 N N . LEU A 1 204 ? -13.697 -0.237 -1.715 1.00 76.12 204 LEU A N 1
ATOM 1686 C CA . LEU A 1 204 ? -12.671 -0.072 -2.735 1.00 76.12 204 LEU A CA 1
ATOM 1687 C C . LEU A 1 204 ? -12.082 1.345 -2.662 1.00 76.12 204 LEU A C 1
ATOM 1689 O O . LEU A 1 204 ? -12.806 2.334 -2.791 1.00 76.12 204 LEU A O 1
ATOM 1693 N N . GLU A 1 205 ? -10.769 1.432 -2.494 1.00 76.88 205 GLU A N 1
ATOM 1694 C CA . GLU A 1 205 ? -10.005 2.671 -2.548 1.00 76.88 205 GLU A CA 1
ATOM 1695 C C . GLU A 1 205 ? -9.321 2.770 -3.917 1.00 76.88 205 GLU A C 1
ATOM 1697 O O . GLU A 1 205 ? -8.683 1.824 -4.386 1.00 76.88 205 GLU A O 1
ATOM 1702 N N . ILE A 1 206 ? -9.485 3.918 -4.578 1.00 76.31 206 ILE A N 1
ATOM 1703 C CA . ILE A 1 206 ? -8.913 4.184 -5.899 1.00 76.31 206 ILE A CA 1
ATOM 1704 C C . ILE A 1 206 ? -7.942 5.351 -5.781 1.00 76.31 206 ILE A C 1
ATOM 1706 O O . ILE A 1 206 ? -8.326 6.454 -5.392 1.00 76.31 206 ILE A O 1
ATOM 1710 N N . PHE A 1 207 ? -6.697 5.111 -6.173 1.00 78.31 207 PHE A N 1
ATOM 1711 C CA . PHE A 1 207 ? -5.636 6.106 -6.207 1.00 78.31 207 PHE A CA 1
ATOM 1712 C C . PHE A 1 207 ? -5.219 6.369 -7.652 1.00 78.31 207 PHE A C 1
ATOM 1714 O O . PHE A 1 207 ? -5.112 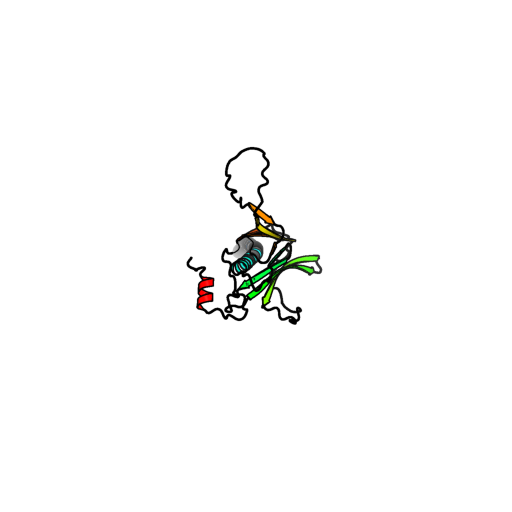5.441 -8.451 1.00 78.31 207 PHE A O 1
ATOM 1721 N N . TYR A 1 208 ? -4.954 7.630 -7.983 1.00 74.62 208 TYR A N 1
ATOM 1722 C CA . TYR A 1 208 ? -4.371 8.020 -9.263 1.00 74.62 208 TYR A CA 1
ATOM 1723 C C . TYR A 1 208 ? -3.033 8.683 -8.998 1.00 74.62 208 TYR A C 1
ATOM 1725 O O . TYR A 1 208 ? -2.970 9.649 -8.237 1.00 74.62 208 TYR A O 1
ATOM 1733 N N . GLU A 1 209 ? -1.983 8.192 -9.646 1.00 78.88 209 GLU A N 1
ATOM 1734 C CA . GLU A 1 209 ? -0.680 8.840 -9.607 1.00 78.88 209 GLU A CA 1
ATOM 1735 C C . GLU A 1 209 ? -0.145 9.059 -11.013 1.00 78.88 209 GLU A C 1
ATOM 1737 O O . GLU A 1 209 ? -0.141 8.168 -11.863 1.00 78.88 209 GLU A O 1
ATOM 1742 N N . TRP A 1 210 ? 0.300 10.286 -11.246 1.00 71.06 210 TRP A N 1
ATOM 1743 C CA . TRP A 1 210 ? 0.919 10.694 -12.495 1.00 71.06 210 TRP A CA 1
ATOM 1744 C C . TRP A 1 210 ? 2.400 10.371 -12.427 1.00 71.06 210 TRP A C 1
ATOM 1746 O O . TRP A 1 210 ? 3.057 10.686 -11.431 1.00 71.06 210 TRP A O 1
ATOM 1756 N N . PHE A 1 211 ? 2.940 9.774 -13.487 1.00 68.56 211 PHE A N 1
ATOM 1757 C CA . PHE A 1 211 ? 4.384 9.607 -13.551 1.00 68.56 211 PHE A CA 1
ATOM 1758 C C . PHE A 1 211 ? 5.019 10.985 -13.741 1.00 68.56 211 PHE A C 1
ATOM 1760 O O . PHE A 1 211 ? 4.483 11.818 -14.487 1.00 68.56 211 PHE A O 1
ATOM 1767 N N . PRO A 1 212 ? 6.143 11.264 -13.059 1.00 63.97 212 PRO A N 1
ATOM 1768 C CA . PRO A 1 212 ? 6.865 12.500 -13.288 1.00 63.97 212 PRO A CA 1
ATOM 1769 C C . PRO A 1 212 ? 7.208 12.595 -14.778 1.00 63.97 212 PRO A C 1
ATOM 1771 O O . PRO A 1 212 ? 7.769 11.672 -15.361 1.00 63.97 212 PRO A O 1
ATOM 1774 N N . ARG A 1 213 ? 6.877 13.728 -15.411 1.00 50.12 213 ARG A N 1
ATOM 1775 C CA . ARG A 1 213 ? 7.206 13.980 -16.829 1.00 50.12 213 ARG A CA 1
ATOM 1776 C C . ARG A 1 213 ? 8.714 14.092 -17.086 1.00 50.12 213 ARG A C 1
ATOM 1778 O O . ARG A 1 213 ? 9.127 14.223 -18.233 1.00 50.12 213 ARG A O 1
ATOM 1785 N N . TYR A 1 214 ? 9.524 14.065 -16.034 1.00 48.66 214 TYR A N 1
ATOM 1786 C CA . TYR A 1 214 ? 10.972 14.140 -16.109 1.00 48.66 214 TYR A CA 1
ATOM 1787 C C . TYR A 1 214 ? 11.529 12.763 -16.485 1.00 48.66 214 TYR A C 1
ATOM 1789 O O . TYR A 1 214 ? 11.721 11.891 -15.639 1.00 48.66 214 TYR A O 1
ATOM 1797 N N . GLN A 1 215 ? 11.759 12.554 -17.780 1.00 45.91 215 GLN A N 1
ATOM 1798 C CA . GLN A 1 215 ? 12.524 11.411 -18.267 1.00 45.91 215 GLN A CA 1
ATOM 1799 C C . GLN A 1 215 ? 13.994 11.619 -17.896 1.00 45.91 215 GLN A C 1
ATOM 1801 O O . GLN A 1 215 ? 14.712 12.377 -18.542 1.00 45.91 215 GLN A O 1
ATOM 1806 N N . TYR A 1 216 ? 14.451 10.962 -16.833 1.00 48.75 216 TYR A N 1
ATOM 1807 C CA . TYR A 1 216 ? 15.880 10.837 -16.572 1.00 48.75 216 TYR A CA 1
ATOM 1808 C C . TYR A 1 216 ? 16.427 9.710 -17.448 1.00 48.75 216 TYR A C 1
ATOM 1810 O O . TYR A 1 216 ? 16.408 8.543 -17.058 1.00 48.75 216 TYR A O 1
ATOM 1818 N N . GLU A 1 217 ? 16.884 10.047 -18.651 1.00 43.06 217 GLU A N 1
ATOM 1819 C CA . GLU A 1 217 ? 17.733 9.142 -19.420 1.00 43.06 217 GLU A CA 1
ATOM 1820 C C . GLU A 1 217 ? 19.137 9.178 -18.815 1.00 43.06 217 GLU A C 1
ATOM 1822 O O . GLU A 1 217 ? 19.889 10.140 -18.976 1.00 43.06 217 GLU A O 1
ATOM 1827 N N . PHE A 1 218 ? 19.495 8.133 -18.068 1.00 45.34 218 PHE A N 1
ATOM 1828 C CA . PHE A 1 218 ? 20.883 7.963 -17.664 1.00 45.34 218 PHE A CA 1
ATOM 1829 C C . PHE A 1 218 ? 21.738 7.684 -18.908 1.00 45.34 218 PHE A C 1
ATOM 1831 O O . PHE A 1 218 ? 21.345 6.861 -19.743 1.00 45.34 218 PHE A O 1
ATOM 1838 N N . PRO A 1 219 ? 22.909 8.332 -19.049 1.00 40.22 219 PRO A N 1
ATOM 1839 C CA . PRO A 1 219 ? 23.840 7.997 -20.116 1.00 40.22 219 PRO A CA 1
ATOM 1840 C C . PRO A 1 219 ? 24.171 6.502 -20.044 1.00 40.22 219 PRO A C 1
ATOM 1842 O O . PRO A 1 219 ? 24.328 5.947 -18.959 1.00 40.22 219 PRO A O 1
ATOM 1845 N N . LYS A 1 220 ? 24.272 5.854 -21.210 1.00 43.69 220 LYS A N 1
ATOM 1846 C CA . LYS A 1 220 ? 24.415 4.392 -21.384 1.00 43.69 220 LYS A CA 1
ATOM 1847 C C . LYS A 1 220 ? 25.639 3.765 -20.689 1.00 43.69 220 LYS A C 1
ATOM 1849 O O . LYS A 1 220 ? 25.780 2.545 -20.729 1.00 43.69 220 LYS A O 1
ATOM 1854 N N . ASP A 1 221 ? 26.497 4.567 -20.061 1.00 39.34 221 ASP A N 1
ATOM 1855 C CA . ASP A 1 221 ? 27.689 4.116 -19.355 1.00 39.34 221 ASP A CA 1
ATOM 1856 C C . ASP A 1 221 ? 27.442 3.948 -17.843 1.00 39.34 221 ASP A C 1
ATOM 1858 O O . ASP A 1 221 ? 27.259 4.936 -17.125 1.00 39.34 221 ASP A O 1
ATOM 1862 N N . PRO A 1 222 ? 27.522 2.717 -17.301 1.00 39.84 222 PRO A N 1
ATOM 1863 C CA . PRO A 1 222 ? 27.240 2.417 -15.894 1.00 39.84 222 PRO A CA 1
ATOM 1864 C C . PRO A 1 222 ? 28.303 2.938 -14.901 1.00 39.84 222 PRO A C 1
ATOM 1866 O O . PRO A 1 222 ? 28.253 2.592 -13.721 1.00 39.84 222 PRO A O 1
ATOM 1869 N N . MET A 1 223 ? 29.272 3.747 -15.349 1.00 32.19 223 MET A N 1
ATOM 1870 C CA . MET A 1 223 ? 30.398 4.248 -14.545 1.00 32.19 223 MET A CA 1
ATOM 1871 C C . MET A 1 223 ? 30.472 5.772 -14.405 1.00 32.19 223 MET A C 1
ATOM 1873 O O . MET A 1 223 ? 31.449 6.282 -13.854 1.00 32.19 223 MET A O 1
ATOM 1877 N N . ILE A 1 224 ? 29.462 6.529 -14.833 1.00 39.81 224 ILE A N 1
ATOM 1878 C CA . ILE A 1 224 ? 29.470 7.968 -14.556 1.00 39.81 224 ILE A CA 1
ATOM 1879 C C . ILE A 1 224 ? 28.958 8.182 -13.129 1.00 39.81 224 ILE A C 1
ATOM 1881 O O . ILE A 1 224 ? 27.758 8.170 -12.862 1.00 39.81 224 ILE A O 1
ATOM 1885 N N . LYS A 1 225 ? 29.896 8.372 -12.190 1.00 41.12 225 LYS A N 1
ATOM 1886 C CA . LYS A 1 225 ? 29.603 8.993 -10.893 1.00 41.12 225 LYS A CA 1
ATOM 1887 C C . LYS A 1 225 ? 28.968 10.351 -11.186 1.00 41.12 225 LYS A C 1
ATOM 1889 O O . LYS A 1 225 ? 29.676 11.271 -11.586 1.00 41.12 225 LYS A O 1
ATOM 1894 N N . LEU A 1 226 ? 27.652 10.462 -11.014 1.00 44.19 226 LEU A N 1
ATOM 1895 C CA . LEU A 1 226 ? 26.966 11.751 -11.071 1.00 44.19 226 LEU A CA 1
ATOM 1896 C C . LEU A 1 226 ? 27.660 12.692 -10.088 1.00 44.19 226 LEU A C 1
ATOM 1898 O O . LEU A 1 226 ? 27.819 12.348 -8.910 1.00 44.19 226 LEU A O 1
ATOM 1902 N N . SER A 1 227 ? 28.092 13.859 -10.559 1.00 53.47 227 SER A N 1
ATOM 1903 C CA . SER A 1 227 ? 28.578 14.884 -9.642 1.00 53.47 227 SER A CA 1
ATOM 1904 C C . SER A 1 227 ? 27.429 15.327 -8.726 1.00 53.47 227 SER A C 1
ATOM 1906 O O . SER A 1 227 ? 26.252 15.234 -9.086 1.00 53.47 227 SER A O 1
ATOM 1908 N N . VAL A 1 228 ? 27.755 15.816 -7.527 1.00 49.75 228 VAL A N 1
ATOM 1909 C CA . VAL A 1 228 ? 26.755 16.334 -6.573 1.00 49.75 228 VAL A CA 1
ATOM 1910 C C . VAL A 1 228 ? 25.876 17.405 -7.234 1.00 49.75 228 VAL A C 1
ATOM 1912 O O . VAL A 1 228 ? 24.669 17.427 -7.022 1.00 49.75 228 VAL A O 1
ATOM 1915 N N . GLU A 1 229 ? 26.450 18.220 -8.121 1.00 49.06 229 GLU A N 1
ATOM 1916 C CA . GLU A 1 229 ? 25.729 19.231 -8.900 1.00 49.06 229 GLU A CA 1
ATOM 1917 C C . GLU A 1 229 ? 24.754 18.637 -9.925 1.00 49.06 229 GLU A C 1
ATOM 1919 O O . GLU A 1 229 ? 23.659 19.167 -10.101 1.00 49.06 229 GLU A O 1
ATOM 1924 N N . GLN A 1 230 ? 25.107 17.532 -10.591 1.00 53.59 230 GLN A N 1
ATOM 1925 C CA . GLN A 1 230 ? 24.193 16.835 -11.505 1.00 53.59 230 GLN A 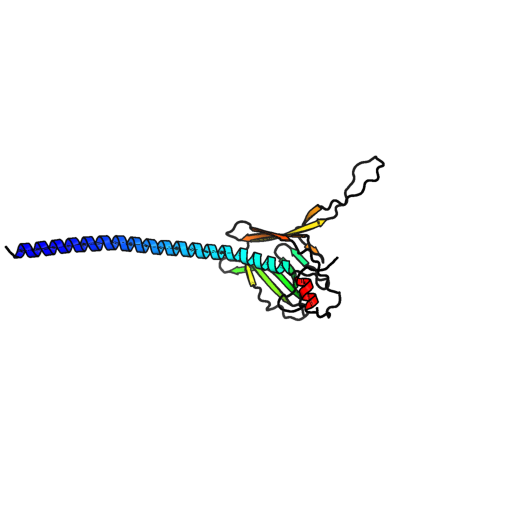CA 1
ATOM 1926 C C . GLN A 1 230 ? 23.016 16.225 -10.738 1.00 53.59 230 GLN A C 1
ATOM 1928 O O . GLN A 1 230 ? 21.874 16.356 -11.167 1.00 53.59 230 GLN A O 1
ATOM 1933 N N . PHE A 1 231 ? 23.273 15.633 -9.571 1.00 50.03 231 PHE A N 1
ATOM 1934 C CA . PHE A 1 231 ? 22.227 15.106 -8.692 1.00 50.03 231 PHE A CA 1
ATOM 1935 C C . PHE A 1 231 ? 21.309 16.214 -8.140 1.00 50.03 231 PHE A C 1
ATOM 1937 O O . PHE A 1 231 ? 20.088 16.060 -8.123 1.00 50.03 231 PHE A O 1
ATOM 1944 N N . GLU A 1 232 ? 21.872 17.357 -7.742 1.00 49.28 232 GLU A N 1
ATOM 1945 C CA . GLU A 1 232 ? 21.120 18.537 -7.293 1.00 49.28 232 GLU A CA 1
ATOM 1946 C C . GLU A 1 232 ? 20.254 19.139 -8.414 1.00 49.28 232 GLU A C 1
ATOM 1948 O O . GLU A 1 232 ? 19.096 19.480 -8.167 1.00 49.28 232 GLU A O 1
ATOM 1953 N N . LYS A 1 233 ? 20.768 19.233 -9.650 1.00 56.09 233 LYS A N 1
ATOM 1954 C CA . LYS A 1 233 ? 20.001 19.713 -10.818 1.00 56.09 233 LYS A CA 1
ATOM 1955 C C . LYS A 1 233 ? 18.852 18.772 -11.182 1.00 56.09 233 LYS A C 1
ATOM 1957 O O . LYS A 1 233 ? 17.730 19.232 -11.385 1.00 56.09 233 LYS A O 1
ATOM 1962 N N . ILE A 1 234 ? 19.109 17.462 -11.166 1.00 53.00 234 ILE A N 1
ATOM 1963 C CA . ILE A 1 234 ? 18.099 16.404 -11.333 1.00 53.00 234 ILE A CA 1
ATOM 1964 C C . ILE A 1 234 ? 16.989 16.568 -10.287 1.00 53.00 234 ILE A C 1
ATOM 1966 O O . ILE A 1 234 ? 15.816 16.626 -10.649 1.00 53.00 234 ILE A O 1
ATOM 1970 N N . LYS A 1 235 ? 17.344 16.726 -9.006 1.00 45.97 235 LYS A N 1
ATOM 1971 C CA . LYS A 1 235 ? 16.393 16.868 -7.890 1.00 45.97 235 LYS A CA 1
ATOM 1972 C C . LYS A 1 235 ? 15.549 18.148 -7.951 1.00 45.97 235 LYS A C 1
ATOM 1974 O O . LYS A 1 235 ? 14.430 18.160 -7.446 1.00 45.97 235 LYS A O 1
ATOM 1979 N N . ARG A 1 236 ? 16.072 19.229 -8.537 1.00 48.66 236 ARG A N 1
ATOM 1980 C CA . ARG A 1 236 ? 15.378 20.527 -8.643 1.00 48.66 236 ARG A CA 1
ATOM 1981 C C . ARG A 1 236 ? 14.469 20.646 -9.871 1.00 48.66 236 ARG A C 1
ATOM 1983 O O . ARG A 1 236 ? 13.784 21.656 -9.993 1.00 48.66 236 ARG A O 1
ATOM 1990 N N . GLY A 1 237 ? 14.444 19.652 -10.765 1.00 38.72 237 GLY A N 1
ATOM 1991 C CA . GLY A 1 237 ? 13.622 19.694 -11.981 1.00 38.72 237 GLY A CA 1
ATOM 1992 C C . GLY A 1 237 ? 13.989 20.841 -12.931 1.00 38.72 237 GLY A C 1
ATOM 1993 O O . GLY A 1 237 ? 13.164 21.242 -13.747 1.00 38.72 237 GLY A O 1
ATOM 1994 N N . SER A 1 238 ? 15.201 21.393 -12.812 1.00 38.44 238 SER A N 1
ATOM 1995 C CA . SER A 1 238 ? 15.661 22.531 -13.604 1.00 38.44 238 SER A CA 1
ATOM 1996 C C . SER A 1 238 ? 16.612 22.062 -14.698 1.00 38.44 238 SER A C 1
ATOM 1998 O O . SER A 1 238 ? 17.777 21.770 -14.416 1.00 38.44 238 SER A O 1
ATOM 2000 N N . TYR A 1 239 ? 16.139 22.059 -15.938 1.00 40.19 239 TYR A N 1
ATOM 2001 C CA . TYR A 1 239 ? 17.012 22.239 -17.090 1.00 40.19 239 TYR A CA 1
ATOM 2002 C C . TYR A 1 239 ? 16.392 23.310 -17.979 1.00 40.19 239 TYR A C 1
ATOM 2004 O O . TYR A 1 239 ? 15.212 23.239 -18.323 1.00 40.19 239 TYR A O 1
ATOM 2012 N N . GLU A 1 240 ? 17.190 24.344 -18.241 1.00 33.97 240 GLU A N 1
ATOM 2013 C CA . GLU A 1 240 ? 16.926 25.320 -19.289 1.00 33.97 240 GLU A CA 1
ATOM 2014 C C . GLU A 1 240 ? 16.799 24.585 -20.629 1.00 33.97 240 GLU A C 1
ATOM 2016 O O . GLU A 1 240 ? 17.473 23.579 -20.863 1.00 33.97 240 GLU A O 1
ATOM 2021 N N . SER A 1 241 ? 15.863 25.097 -21.426 1.00 32.72 241 SER A N 1
ATOM 2022 C CA . SER A 1 241 ? 15.516 24.740 -22.805 1.00 32.72 241 SER A CA 1
ATOM 2023 C C . SER A 1 241 ? 16.702 24.500 -23.727 1.00 32.72 241 SER A C 1
ATOM 2025 O O . SER A 1 241 ? 17.641 25.326 -23.664 1.00 32.72 241 SER A O 1
#

Secondary structure (DSSP, 8-state):
-HHHHHHHHHHHHHHHHHHHHHHHHHHHHHHHHHHHHHHHHHHHHHHHHHHHHHHHHHHHHHHHHHHTB-B-TTPPEEEETTEEEEEEE-TTSTT-EEEEEEEEEEEEETTEEEEEEEEEEEESS--TT--GGG--PEEEESSEEEEEEEEEEEEEPPP----------------EEEEEES-EEESS--SEEEEEEEETTSPPEEEEEEPPS---B--S-TT----HHHHHHHHHT----

Radius of gyration: 32.94 Å; chains: 1; bounding box: 67×47×133 Å

Sequence (241 aa):
MKKNKKNKIKAFTLIELILTVSIFVVVASALYNFFYTGKKVYKRLEEFGKKNSEANNFYWIFKRDISNIVLWNNYTMALKAGEIYFHVLDNTSLGKVKRIDYVLRERYFESGKVKDVERIERTLPIQKEVNVKALQGVVLLKNCKTFNFKVLAKALLPEQETDEDKDEEVLKKDVQKVIELPEWEEKSFPLAVKLEIEQAEKPLEIFYEWFPRYQYEFPKDPMIKLSVEQFEKIKRGSYES

Foldseek 3Di:
DVVVVVVVVVVVVVVVVVVVVVVVVVVVVVVVVVVVVVVVVVVVVVVVVVQVCLVVVLVVVVQVFLAQFAQPQFAWWKAAWQKGKGKGDDPVDQPWIKIKMWGFDWDQDPVGIATFIWIFIGTPPPPPDPPPPDRDTDTRGTQWPTKFKKFWAWDQDDDDDPDDDDDDPDDPDRPTDTDIDRMGTGSDHTQKMWIWIDHPPDDIDIDIGGRPPDHPDDPNDPPPRQDPVNVVCSVVVDDDD